Protein AF-0000000079719101 (afdb_homodimer)

Foldseek 3Di:
DVVVVVVVVVVVVVPPPPPPPPPPVPPPPQPPDDQLVPADDADDADPVLCVQCVPVVLVVQLVVLVVCSNVADDLVSNLVSLVSNLVSLVVSLPDDDDPLQPDPLLVVLSVQLNVLSVVLNVCSVVSHCNVVSVNVSSVSVNSNSVVSVVSVVVVVVVVVVVVD/DPVVVVVVVVVVVVPPPPPPPPPPVPPPPQPPDDQLVPADDADDADPVLCVQCVPVVLVVQLVVLVVCSNVDDDLVSNLVSLVSNLVSLVVSLPDDDDPLQPDPLLVVLSVQLNVLSVVLNVCSVVSHCNRVSVNVSSVSVNSNSVVSVVSVVVVVVVVVVVVD

Organism: NCBI:txid616991

Structure (mmCIF, N/CA/C/O backbone):
data_AF-0000000079719101-model_v1
#
loop_
_entity.id
_entity.type
_entity.pdbx_description
1 polymer 'Uncharacterized protein'
#
loop_
_atom_site.group_PDB
_atom_site.id
_atom_site.type_symbol
_atom_site.label_atom_id
_atom_site.label_alt_id
_atom_site.label_comp_id
_atom_site.label_asym_id
_atom_site.label_entity_id
_atom_site.label_seq_id
_atom_site.pdbx_PDB_ins_code
_atom_site.Cartn_x
_atom_site.Cartn_y
_atom_site.Cartn_z
_atom_site.occupancy
_atom_site.B_iso_or_equiv
_atom_site.auth_seq_id
_atom_site.auth_comp_id
_atom_site.auth_asym_id
_atom_site.auth_atom_id
_atom_site.pdbx_PDB_model_num
ATOM 1 N N . MET A 1 1 ? 8.047 -31.672 -78.688 1 40.94 1 MET A N 1
ATOM 2 C CA . MET A 1 1 ? 8.031 -32.312 -77.312 1 40.94 1 MET A CA 1
ATOM 3 C C . MET A 1 1 ? 8.969 -31.594 -76.375 1 40.94 1 MET A C 1
ATOM 5 O O . MET A 1 1 ? 8.805 -31.672 -75.188 1 40.94 1 MET A O 1
ATOM 9 N N . GLY A 1 2 ? 9.914 -30.719 -76.875 1 46.97 2 GLY A N 1
ATOM 10 C CA . GLY A 1 2 ? 10.961 -30.109 -76.125 1 46.97 2 GLY A CA 1
ATOM 11 C C . GLY A 1 2 ? 10.477 -28.906 -75.312 1 46.97 2 GLY A C 1
ATOM 12 O O . GLY A 1 2 ? 10.93 -28.672 -74.188 1 46.97 2 GLY A O 1
ATOM 13 N N . ARG A 1 3 ? 9.68 -28.109 -76 1 58.31 3 ARG A N 1
ATOM 14 C CA . ARG A 1 3 ? 9.25 -26.875 -75.375 1 58.31 3 ARG A CA 1
ATOM 15 C C . ARG A 1 3 ? 8.281 -27.141 -74.188 1 58.31 3 ARG A C 1
ATOM 17 O O . ARG A 1 3 ? 8.227 -26.391 -73.25 1 58.31 3 ARG A O 1
ATOM 24 N N . ILE A 1 4 ? 7.508 -28.266 -74.438 1 57.97 4 ILE A N 1
ATOM 25 C CA . ILE A 1 4 ? 6.551 -28.594 -73.375 1 57.97 4 ILE A CA 1
ATOM 26 C C . ILE A 1 4 ? 7.293 -29.156 -72.188 1 57.97 4 ILE A C 1
ATOM 28 O O . ILE A 1 4 ? 6.934 -28.859 -71.062 1 57.97 4 ILE A O 1
ATOM 32 N N . LEU A 1 5 ? 8.469 -29.781 -72.438 1 55.72 5 LEU A N 1
ATOM 33 C CA . LEU A 1 5 ? 9.242 -30.328 -71.375 1 55.72 5 LEU A CA 1
ATOM 34 C C . LEU A 1 5 ? 9.914 -29.219 -70.562 1 55.72 5 LEU A C 1
ATOM 36 O O . LEU A 1 5 ? 10.008 -29.312 -69.312 1 55.72 5 LEU A O 1
ATOM 40 N N . PHE A 1 6 ? 10.211 -28.094 -71.188 1 56.94 6 PHE A N 1
ATOM 41 C CA . PHE A 1 6 ? 10.883 -27 -70.5 1 56.94 6 PHE A CA 1
ATOM 42 C C . PHE A 1 6 ? 9.93 -26.297 -69.562 1 56.94 6 PHE A C 1
ATOM 44 O O . PHE A 1 6 ? 10.305 -25.969 -68.438 1 56.94 6 PHE A O 1
ATOM 51 N N . TYR A 1 7 ? 8.656 -26.125 -70 1 58.31 7 TYR A N 1
ATOM 52 C CA . TYR A 1 7 ? 7.723 -25.438 -69.125 1 58.31 7 TYR A CA 1
ATOM 53 C C . TYR A 1 7 ? 7.359 -26.297 -67.938 1 58.31 7 TYR A C 1
ATOM 55 O O . TYR A 1 7 ? 7.148 -25.797 -66.812 1 58.31 7 TYR A O 1
ATOM 63 N N . LEU A 1 8 ? 7.449 -27.656 -68.062 1 54.12 8 LEU A N 1
ATOM 64 C CA . LEU A 1 8 ? 7.117 -28.531 -66.938 1 54.12 8 LEU A CA 1
ATOM 65 C C . LEU A 1 8 ? 8.234 -28.516 -65.875 1 54.12 8 LEU A C 1
ATOM 67 O O . LEU A 1 8 ? 7.965 -28.562 -64.688 1 54.12 8 LEU A O 1
ATOM 71 N N . ILE A 1 9 ? 9.508 -28.328 -66.375 1 55.31 9 ILE A N 1
ATOM 72 C CA . ILE A 1 9 ? 10.602 -28.359 -65.438 1 55.31 9 ILE A CA 1
ATOM 73 C C . ILE A 1 9 ? 10.57 -27.094 -64.562 1 55.31 9 ILE A C 1
ATOM 75 O O . ILE A 1 9 ? 10.82 -27.156 -63.344 1 55.31 9 ILE A O 1
ATOM 79 N N . VAL A 1 10 ? 10.148 -25.906 -65.125 1 54.28 10 VAL A N 1
ATOM 80 C CA . VAL A 1 10 ? 10.18 -24.672 -64.312 1 54.28 10 VAL A CA 1
ATOM 81 C C . VAL A 1 10 ? 9.109 -24.703 -63.25 1 54.28 10 VAL A C 1
ATOM 83 O O . VAL A 1 10 ? 9.32 -24.203 -62.156 1 54.28 10 VAL A O 1
ATOM 86 N N . PHE A 1 11 ? 7.969 -25.406 -63.469 1 51.03 11 PHE A N 1
ATOM 87 C CA . PHE A 1 11 ? 6.914 -25.406 -62.469 1 51.03 11 PHE A CA 1
ATOM 88 C C . PHE A 1 11 ? 7.305 -26.266 -61.281 1 51.03 11 PHE A C 1
ATOM 90 O O . PHE A 1 11 ? 6.867 -26.016 -60.156 1 51.03 11 PHE A O 1
ATOM 97 N N . ILE A 1 12 ? 8.102 -27.359 -61.5 1 50.44 12 ILE A N 1
ATOM 98 C CA . ILE A 1 12 ? 8.383 -28.25 -60.406 1 50.44 12 ILE A CA 1
ATOM 99 C C . ILE A 1 12 ? 9.352 -27.562 -59.438 1 50.44 12 ILE A C 1
ATOM 101 O O . ILE A 1 12 ? 9.367 -27.875 -58.219 1 50.44 12 ILE A O 1
ATOM 105 N N . LEU A 1 13 ? 10.219 -26.609 -59.906 1 46.84 13 LEU A N 1
ATOM 106 C CA . LEU A 1 13 ? 11.227 -26.078 -59 1 46.84 13 LEU A CA 1
ATOM 107 C C . LEU A 1 13 ? 10.602 -25.094 -58 1 46.84 13 LEU A C 1
ATOM 109 O O . LEU A 1 13 ? 11.234 -24.719 -57 1 46.84 13 LEU A O 1
ATOM 113 N N . LEU A 1 14 ? 9.469 -24.484 -58.312 1 46.31 14 LEU A N 1
ATOM 114 C CA . LEU A 1 14 ? 9.016 -23.469 -57.344 1 46.31 14 LEU A CA 1
ATOM 115 C C . LEU A 1 14 ? 8.453 -24.125 -56.094 1 46.31 14 LEU A C 1
ATOM 117 O O . LEU A 1 14 ? 8.094 -23.422 -55.156 1 46.31 14 LEU A O 1
ATOM 121 N N . GLY A 1 15 ? 8.148 -25.438 -56.219 1 43.84 15 GLY A N 1
ATOM 122 C CA . GLY A 1 15 ? 7.453 -25.938 -55.062 1 43.84 15 GLY A CA 1
ATOM 123 C C . GLY A 1 15 ? 8.367 -26.109 -53.844 1 43.84 15 GLY A C 1
ATOM 124 O O . GLY A 1 15 ? 7.918 -26.516 -52.781 1 43.84 15 GLY A O 1
ATOM 125 N N . SER A 1 16 ? 9.688 -26.219 -54.062 1 42.88 16 SER A N 1
ATOM 126 C CA . SER A 1 16 ? 10.391 -26.875 -52.969 1 42.88 16 SER A CA 1
ATOM 127 C C . SER A 1 16 ? 10.617 -25.891 -51.812 1 42.88 16 SER A C 1
ATOM 129 O O . SER A 1 16 ? 11.227 -26.266 -50.812 1 42.88 16 SER A O 1
ATOM 131 N N . CYS A 1 17 ? 10.648 -24.672 -52.156 1 40.81 17 CYS A N 1
ATOM 132 C CA . CYS A 1 17 ? 11.18 -23.891 -51.062 1 40.81 17 CYS A CA 1
ATOM 133 C C . CYS A 1 17 ? 10.172 -23.828 -49.906 1 40.81 17 CYS A C 1
ATOM 135 O O . CYS A 1 17 ? 9.57 -22.781 -49.656 1 40.81 17 CYS A O 1
ATOM 137 N N . LYS A 1 18 ? 9.148 -24.703 -49.906 1 39.41 18 LYS A N 1
ATOM 138 C CA . LYS A 1 18 ? 8.477 -24.516 -48.625 1 39.41 18 LYS A CA 1
ATOM 139 C C . LYS A 1 18 ? 9.445 -24.703 -47.469 1 39.41 18 LYS A C 1
ATOM 141 O O . LYS A 1 18 ? 9.984 -25.797 -47.281 1 39.41 18 LYS A O 1
ATOM 146 N N . GLN A 1 19 ? 10.32 -23.734 -47.25 1 38.22 19 GLN A N 1
ATOM 147 C CA . GLN A 1 19 ? 11.016 -23.719 -46 1 38.22 19 GLN A CA 1
ATOM 148 C C . GLN A 1 19 ? 10.07 -24.031 -44.844 1 38.22 19 GLN A C 1
ATOM 150 O O . GLN A 1 19 ? 9.039 -23.375 -44.688 1 38.22 19 GLN A O 1
ATOM 155 N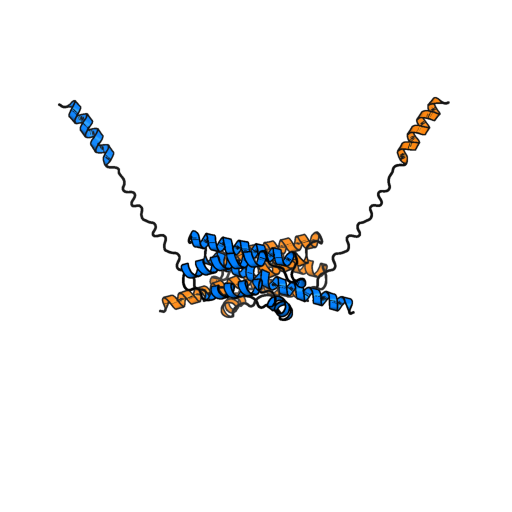 N . GLN A 1 20 ? 9.914 -25.281 -44.531 1 32.53 20 GLN A N 1
ATOM 156 C CA . GLN A 1 20 ? 9.352 -25.578 -43.219 1 32.53 20 GLN A CA 1
ATOM 157 C C . GLN A 1 20 ? 9.969 -24.672 -42.156 1 32.53 20 GLN A C 1
ATOM 159 O O . GLN A 1 20 ? 11.164 -24.766 -41.875 1 32.53 20 GLN A O 1
ATOM 164 N N . ALA A 1 21 ? 9.633 -23.391 -42.156 1 38.19 21 ALA A N 1
ATOM 165 C CA . ALA A 1 21 ? 9.914 -22.688 -40.875 1 38.19 21 ALA A CA 1
ATOM 166 C C . ALA A 1 21 ? 9.625 -23.594 -39.688 1 38.19 21 ALA A C 1
ATOM 168 O O . ALA A 1 21 ? 8.516 -24.109 -39.531 1 38.19 21 ALA A O 1
ATOM 169 N N . SER A 1 22 ? 10.57 -24.469 -39.375 1 34.22 22 SER A N 1
ATOM 170 C CA . SER A 1 22 ? 10.453 -25.047 -38.062 1 34.22 22 SER A CA 1
ATOM 171 C C . SER A 1 22 ? 9.852 -24.047 -37.062 1 34.22 22 SER A C 1
ATOM 173 O O . SER A 1 22 ? 10.422 -22.969 -36.844 1 34.22 22 SER A O 1
ATOM 175 N N . THR A 1 23 ? 8.594 -23.781 -37.188 1 37.59 23 THR A N 1
ATOM 176 C CA . THR A 1 23 ? 8.031 -23.109 -36.031 1 37.59 23 THR A CA 1
ATOM 177 C C . THR A 1 23 ? 8.602 -23.703 -34.75 1 37.59 23 THR A C 1
ATOM 179 O O . THR A 1 23 ? 8.297 -24.844 -34.406 1 37.59 23 THR A O 1
ATOM 182 N N . GLU A 1 24 ? 9.867 -23.641 -34.562 1 39.25 24 GLU A N 1
ATOM 183 C CA . GLU A 1 24 ? 10.211 -23.844 -33.156 1 39.25 24 GLU A CA 1
ATOM 184 C C . GLU A 1 24 ? 9.117 -23.312 -32.219 1 39.25 24 GLU A C 1
ATOM 186 O O . GLU A 1 24 ? 8.828 -22.109 -32.219 1 39.25 24 GLU A O 1
ATOM 191 N N . ALA A 1 25 ? 8.062 -23.984 -32.062 1 38.56 25 ALA A N 1
ATOM 192 C CA . ALA A 1 25 ? 7.176 -23.656 -30.953 1 38.56 25 ALA A CA 1
ATOM 193 C C . ALA A 1 25 ? 7.961 -23.109 -29.781 1 38.56 25 ALA A C 1
ATOM 195 O O . ALA A 1 25 ? 8.859 -23.766 -29.25 1 38.56 25 ALA A O 1
ATOM 196 N N . VAL A 1 26 ? 8.406 -21.906 -29.844 1 39 26 VAL A N 1
ATOM 197 C CA . VAL A 1 26 ? 8.781 -21.344 -28.547 1 39 26 VAL A CA 1
ATOM 198 C C . VAL A 1 26 ? 7.965 -22 -27.438 1 39 26 VAL A C 1
ATOM 200 O O . VAL A 1 26 ? 6.738 -21.875 -27.406 1 39 26 VAL A O 1
ATOM 203 N N . ILE A 1 27 ? 8.148 -23.219 -27.125 1 35.69 27 ILE A N 1
ATOM 204 C CA . ILE A 1 27 ? 7.562 -23.703 -25.891 1 35.69 27 ILE A CA 1
ATOM 205 C C . ILE A 1 27 ? 7.398 -22.547 -24.891 1 35.69 27 ILE A C 1
ATOM 207 O O . ILE A 1 27 ? 8.383 -21.969 -24.453 1 35.69 27 ILE A O 1
ATOM 211 N N . GLU A 1 28 ? 6.492 -21.688 -25.094 1 39.59 28 GLU A N 1
ATOM 212 C CA . GLU A 1 28 ? 6.184 -20.781 -24 1 39.59 28 GLU A CA 1
ATOM 213 C C . GLU A 1 28 ? 6.402 -21.438 -22.641 1 39.59 28 GLU A C 1
ATOM 215 O O . GLU A 1 28 ? 5.75 -22.438 -22.312 1 39.59 28 GLU A O 1
ATOM 220 N N . LYS A 1 29 ? 7.598 -21.625 -22.25 1 44.59 29 LYS A N 1
ATOM 221 C CA . LYS A 1 29 ? 7.84 -22.078 -20.875 1 44.59 29 LYS A CA 1
ATOM 222 C C . LYS A 1 29 ? 6.691 -21.656 -19.953 1 44.59 29 LYS A C 1
ATOM 224 O O . LYS A 1 29 ? 6.348 -20.484 -19.875 1 44.59 29 LYS A O 1
ATOM 229 N N . ALA A 1 30 ? 5.68 -22.438 -19.781 1 49.28 30 ALA A N 1
ATOM 230 C CA . ALA A 1 30 ? 4.559 -22.234 -18.859 1 49.28 30 ALA A CA 1
ATOM 231 C C . ALA A 1 30 ? 5.016 -21.531 -17.594 1 49.28 30 ALA A C 1
ATOM 233 O O . ALA A 1 30 ? 5.973 -21.969 -16.938 1 49.28 30 ALA A O 1
ATOM 234 N N . GLU A 1 31 ? 4.91 -20.172 -17.5 1 58.12 31 GLU A N 1
ATOM 235 C CA . GLU A 1 31 ? 5.219 -19.516 -16.234 1 58.12 31 GLU A CA 1
ATOM 236 C C . GLU A 1 31 ? 4.758 -20.344 -15.039 1 58.12 31 GLU A C 1
ATOM 238 O O . GLU A 1 31 ? 3.594 -20.75 -14.969 1 58.12 31 GLU A O 1
ATOM 243 N N . GLU A 1 32 ? 5.633 -21.062 -14.445 1 70.12 32 GLU A N 1
ATOM 244 C CA . GLU A 1 32 ? 5.301 -21.75 -13.203 1 70.12 32 GLU A CA 1
ATOM 245 C C . GLU A 1 32 ? 4.504 -20.859 -12.266 1 70.12 32 GLU A C 1
ATOM 247 O O . GLU A 1 32 ? 4.785 -19.656 -12.156 1 70.12 32 GLU A O 1
ATOM 252 N N . PHE A 1 33 ? 3.373 -21.375 -11.758 1 84.56 33 PHE A N 1
ATOM 253 C CA . PHE A 1 33 ? 2.533 -20.672 -10.797 1 84.56 33 PHE A CA 1
ATOM 254 C C . PHE A 1 33 ? 3.312 -20.359 -9.531 1 84.56 33 PHE A C 1
ATOM 256 O O . PHE A 1 33 ? 4.121 -21.172 -9.07 1 84.56 33 PHE A O 1
ATOM 263 N N . PHE A 1 34 ? 3.135 -19.188 -9.07 1 85.31 34 PHE A N 1
ATOM 264 C CA . PHE A 1 34 ? 3.889 -18.719 -7.914 1 85.31 34 PHE A CA 1
ATOM 265 C C . PHE A 1 34 ? 3.283 -19.266 -6.625 1 85.31 34 PHE A C 1
ATOM 267 O O . PHE A 1 34 ? 2.105 -19.641 -6.594 1 85.31 34 PHE A O 1
ATOM 274 N N . SER A 1 35 ? 4.109 -19.359 -5.633 1 85.81 35 SER A N 1
ATOM 275 C CA . SER A 1 35 ? 3.631 -19.75 -4.309 1 85.81 35 SER A CA 1
ATOM 276 C C . SER A 1 35 ? 2.932 -18.578 -3.609 1 85.81 35 SER A C 1
ATOM 278 O O . SER A 1 35 ? 3.467 -17.469 -3.553 1 85.81 35 SER A O 1
ATOM 280 N N . VAL A 1 36 ? 1.836 -18.859 -2.945 1 89.5 36 VAL A N 1
ATOM 281 C CA . VAL A 1 36 ? 1.066 -17.828 -2.246 1 89.5 36 VAL A CA 1
ATOM 282 C C . VAL A 1 36 ? 1.795 -17.422 -0.968 1 89.5 36 VAL A C 1
ATOM 284 O O . VAL A 1 36 ? 1.541 -16.344 -0.421 1 89.5 36 VAL A O 1
ATOM 287 N N . ASP A 1 37 ? 2.684 -18.281 -0.525 1 85.75 37 ASP A N 1
ATOM 288 C CA . ASP A 1 37 ? 3.445 -17.984 0.684 1 85.75 37 ASP A CA 1
ATOM 289 C C . ASP A 1 37 ? 4.344 -16.766 0.481 1 85.75 37 ASP A C 1
ATOM 291 O O . ASP A 1 37 ? 4.762 -16.125 1.45 1 85.75 37 ASP A O 1
ATOM 295 N N . SER A 1 38 ? 4.621 -16.438 -0.711 1 88.62 38 SER A N 1
ATOM 296 C CA . SER A 1 38 ? 5.508 -15.32 -1.01 1 88.62 38 SER A CA 1
ATOM 297 C C . SER A 1 38 ? 4.734 -14.016 -1.118 1 88.62 38 SER A C 1
ATOM 299 O O . SER A 1 38 ? 5.328 -12.945 -1.255 1 88.62 38 SER A O 1
ATOM 301 N N . LEU A 1 39 ? 3.475 -14.094 -1.026 1 93.75 39 LEU A N 1
ATOM 302 C CA . LEU A 1 39 ? 2.643 -12.906 -1.167 1 93.75 39 LEU A CA 1
ATOM 303 C C . LEU A 1 39 ? 2.568 -12.133 0.146 1 93.75 39 LEU A C 1
ATOM 305 O O . LEU A 1 39 ? 2.598 -12.734 1.225 1 93.75 39 LEU A O 1
ATOM 309 N N . PRO A 1 40 ? 2.426 -10.781 0.009 1 93.19 40 PRO A N 1
ATOM 310 C CA . PRO A 1 40 ? 2.195 -10.016 1.234 1 93.19 40 PRO A CA 1
ATOM 311 C C . PRO A 1 40 ? 0.889 -10.391 1.93 1 93.19 40 PRO A C 1
ATOM 313 O O . PRO A 1 40 ? -0.047 -10.859 1.28 1 93.19 40 PRO A O 1
ATOM 316 N N . LYS A 1 41 ? 0.889 -10.133 3.195 1 91.31 41 LYS A N 1
ATOM 317 C CA . LYS A 1 41 ? -0.319 -10.406 3.969 1 91.31 41 LYS A CA 1
ATOM 318 C C . LYS A 1 41 ? -1.163 -9.141 4.129 1 91.31 41 LYS A C 1
ATOM 320 O O . LYS A 1 41 ? -0.648 -8.031 4.027 1 91.31 41 LYS A O 1
ATOM 325 N N . PRO A 1 42 ? -2.424 -9.336 4.414 1 94.19 42 PRO A N 1
ATOM 326 C CA . PRO A 1 42 ? -3.273 -8.172 4.664 1 94.19 42 PRO A CA 1
ATOM 327 C C . PRO A 1 42 ? -2.9 -7.43 5.945 1 94.19 42 PRO A C 1
ATOM 329 O O . PRO A 1 42 ? -2.543 -8.062 6.945 1 94.19 42 PRO A O 1
ATOM 332 N N . ASN A 1 43 ? -3.018 -6.129 5.871 1 93.62 43 ASN A N 1
ATOM 333 C CA . ASN A 1 43 ? -2.812 -5.316 7.066 1 93.62 43 ASN A CA 1
ATOM 334 C C . ASN A 1 43 ? -3.961 -5.48 8.062 1 93.62 43 ASN A C 1
ATOM 336 O O . ASN A 1 43 ? -5.09 -5.785 7.664 1 93.62 43 ASN A O 1
ATOM 340 N N . GLU A 1 44 ? -3.666 -5.191 9.273 1 93.19 44 GLU A N 1
ATOM 341 C CA . GLU A 1 44 ? -4.707 -5.215 10.297 1 93.19 44 GLU A CA 1
ATOM 342 C C . GLU A 1 44 ? -5.566 -3.955 10.242 1 93.19 44 GLU A C 1
ATOM 344 O O . GLU A 1 44 ? -5.07 -2.871 9.922 1 93.19 44 GLU A O 1
ATOM 349 N N . ILE A 1 45 ? -6.805 -4.141 10.555 1 96.06 45 ILE A N 1
ATOM 350 C CA . ILE A 1 45 ? -7.727 -3.023 10.742 1 96.06 45 ILE A CA 1
ATOM 351 C C . ILE A 1 45 ? -7.926 -2.762 12.234 1 96.06 45 ILE A C 1
ATOM 353 O O . ILE A 1 45 ? -8.047 -3.699 13.023 1 96.06 45 ILE A O 1
ATOM 357 N N . ASN A 1 46 ? -7.934 -1.461 12.57 1 93.94 46 ASN A N 1
ATOM 358 C CA . ASN A 1 46 ? -8.102 -1.087 13.977 1 93.94 46 ASN A CA 1
ATOM 359 C C . ASN A 1 46 ? -9.453 -1.546 14.516 1 93.94 46 ASN A C 1
ATOM 361 O O . ASN A 1 46 ? -10.406 -1.725 13.75 1 93.94 46 ASN A O 1
ATOM 365 N N . ASP A 1 47 ? -9.508 -1.712 15.836 1 95.75 47 ASP A N 1
ATOM 366 C CA . ASP A 1 47 ? -10.703 -2.232 16.5 1 95.75 47 ASP A CA 1
ATOM 367 C C . ASP A 1 47 ? -11.898 -1.312 16.266 1 95.75 47 ASP A C 1
ATOM 369 O O . ASP A 1 47 ? -13.016 -1.783 16.062 1 95.75 47 ASP A O 1
ATOM 373 N N . GLN A 1 48 ? -11.68 -0.038 16.297 1 95 48 GLN A N 1
ATOM 374 C CA . GLN A 1 48 ? -12.766 0.918 16.109 1 95 48 GLN A CA 1
ATOM 375 C C . GLN A 1 48 ? -13.359 0.801 14.711 1 95 48 GLN A C 1
ATOM 377 O O . GLN A 1 48 ? -14.578 0.828 14.539 1 95 48 GLN A O 1
ATOM 382 N N . ALA A 1 49 ? -12.508 0.688 13.75 1 97.12 49 ALA A N 1
ATOM 383 C CA . ALA A 1 49 ? -12.977 0.518 12.383 1 97.12 49 ALA A CA 1
ATOM 384 C C . ALA A 1 49 ? -13.688 -0.823 12.203 1 97.12 49 ALA A C 1
ATOM 386 O O . ALA A 1 49 ? -14.734 -0.9 11.555 1 97.12 49 ALA A O 1
ATOM 387 N N . LEU A 1 50 ? -13.117 -1.853 12.805 1 97.81 50 LEU A N 1
ATOM 388 C CA . LEU A 1 50 ? -13.672 -3.197 12.695 1 97.81 50 LEU A CA 1
ATOM 389 C C . LEU A 1 50 ? -15.094 -3.244 13.234 1 97.81 50 LEU A C 1
ATOM 391 O O . LEU A 1 50 ? -15.953 -3.947 12.695 1 97.81 50 LEU A O 1
ATOM 395 N N . THR A 1 51 ? -15.312 -2.549 14.273 1 97.56 51 THR A N 1
ATOM 396 C CA . THR A 1 51 ? -16.641 -2.514 14.883 1 97.56 51 THR A CA 1
ATOM 397 C C . THR A 1 51 ? -17.688 -1.995 13.898 1 97.56 51 THR A C 1
ATOM 399 O O . THR A 1 51 ? -18.797 -2.51 13.836 1 97.56 51 THR A O 1
ATOM 402 N N . ILE A 1 52 ? -17.297 -1.04 13.094 1 97.75 52 ILE A N 1
ATOM 403 C CA . ILE A 1 52 ? -18.203 -0.457 12.109 1 97.75 52 ILE A CA 1
ATOM 404 C C . ILE A 1 52 ? -18.328 -1.387 10.906 1 97.75 52 ILE A C 1
ATOM 406 O O . ILE A 1 52 ? -19.422 -1.615 10.398 1 97.75 52 ILE A O 1
ATOM 410 N N . LEU A 1 53 ? -17.266 -1.989 10.578 1 98.44 53 LEU A N 1
ATOM 411 C CA . LEU A 1 53 ? -17.203 -2.805 9.375 1 98.44 53 LEU A CA 1
ATOM 412 C C . LEU A 1 53 ? -17.953 -4.121 9.57 1 98.44 53 LEU A C 1
ATOM 414 O O . LEU A 1 53 ? -18.422 -4.723 8.609 1 98.44 53 LEU A O 1
ATOM 418 N N . LYS A 1 54 ? -17.984 -4.559 10.766 1 97.5 54 LYS A N 1
ATOM 419 C CA . LYS A 1 54 ? -18.641 -5.832 11.062 1 97.5 54 LYS A CA 1
ATOM 420 C C . LYS A 1 54 ? -20.094 -5.828 10.609 1 97.5 54 LYS A C 1
ATOM 422 O O . LYS A 1 54 ? -20.641 -6.879 10.281 1 97.5 54 LYS A O 1
ATOM 427 N N . GLU A 1 55 ? -20.703 -4.672 10.461 1 96.5 55 GLU A N 1
ATOM 428 C CA . GLU A 1 55 ? -22.109 -4.555 10.086 1 96.5 55 GLU A CA 1
ATOM 429 C C . GLU A 1 55 ? -22.281 -4.363 8.586 1 96.5 55 GLU A C 1
ATOM 431 O O . GLU A 1 55 ? -23.406 -4.332 8.07 1 96.5 55 GLU A O 1
ATOM 436 N N . TRP A 1 56 ? -21.266 -4.188 7.91 1 98.31 56 TRP A N 1
ATOM 437 C CA . TRP A 1 56 ? -21.281 -3.99 6.465 1 98.31 56 TRP A CA 1
ATOM 438 C C . TRP A 1 56 ? -21.109 -5.316 5.734 1 98.31 56 TRP A C 1
ATOM 440 O O . TRP A 1 56 ? -20 -5.656 5.309 1 98.31 56 TRP A O 1
ATOM 450 N N . GLN A 1 57 ? -22.109 -5.969 5.465 1 98.12 57 GLN A N 1
ATOM 451 C CA . GLN A 1 57 ? -22.125 -7.34 4.965 1 98.12 57 GLN A CA 1
ATOM 452 C C . GLN A 1 57 ? -21.359 -7.453 3.654 1 98.12 57 GLN A C 1
ATOM 454 O O . GLN A 1 57 ? -20.641 -8.43 3.432 1 98.12 57 GLN A O 1
ATOM 459 N N . GLU A 1 58 ? -21.5 -6.465 2.807 1 98.69 58 GLU A N 1
ATOM 460 C CA . GLU A 1 58 ? -20.859 -6.52 1.499 1 98.69 58 GLU A CA 1
ATOM 461 C C . GLU A 1 58 ? -19.344 -6.441 1.633 1 98.69 58 GLU A C 1
ATOM 463 O O . GLU A 1 58 ? -18.609 -7.129 0.914 1 98.69 58 GLU A O 1
ATOM 468 N N . PHE A 1 59 ? -18.906 -5.676 2.605 1 98.81 59 PHE A N 1
ATOM 469 C CA . PHE A 1 59 ? -17.469 -5.609 2.855 1 98.81 59 PHE A CA 1
ATOM 470 C C . PHE A 1 59 ? -16.969 -6.926 3.43 1 98.81 59 PHE A C 1
ATOM 472 O O . PHE A 1 59 ? -15.898 -7.406 3.043 1 98.81 59 PHE A O 1
ATOM 479 N N . ASN A 1 60 ? -17.719 -7.531 4.301 1 98.56 60 ASN A N 1
ATOM 480 C CA . ASN A 1 60 ? -17.312 -8.805 4.891 1 98.56 60 ASN A CA 1
ATOM 481 C C . ASN A 1 60 ? -17.281 -9.922 3.848 1 98.56 60 ASN A C 1
ATOM 483 O O . ASN A 1 60 ? -16.422 -10.805 3.916 1 98.56 60 ASN A O 1
ATOM 487 N N . GLY A 1 61 ? -18.203 -9.844 2.898 1 98.5 61 GLY A N 1
ATOM 488 C CA . GLY A 1 61 ? -18.141 -10.773 1.785 1 98.5 61 GLY A CA 1
ATOM 489 C C . GLY A 1 61 ? -16.875 -10.633 0.957 1 98.5 61 GLY A C 1
ATOM 490 O O . GLY A 1 61 ? -16.266 -11.633 0.565 1 98.5 61 GLY A O 1
ATOM 491 N N . LEU A 1 62 ? -16.5 -9.422 0.73 1 98.81 62 LEU A N 1
ATOM 492 C CA . LEU A 1 62 ? -15.25 -9.156 0.015 1 98.81 62 LEU A CA 1
ATOM 493 C C . LEU A 1 62 ? -14.055 -9.68 0.796 1 98.81 62 LEU A C 1
ATOM 495 O O . LEU A 1 62 ? -13.156 -10.305 0.222 1 98.81 62 LEU A O 1
ATOM 499 N N . GLU A 1 63 ? -14.047 -9.453 2.107 1 98.12 63 GLU A N 1
ATOM 500 C CA . GLU A 1 63 ? -12.961 -9.906 2.973 1 98.12 63 GLU A CA 1
ATOM 501 C C . GLU A 1 63 ? -12.82 -11.43 2.922 1 98.12 63 GLU A C 1
ATOM 503 O O . GLU A 1 63 ? -11.703 -11.945 2.818 1 98.12 63 GLU A O 1
ATOM 508 N N . THR A 1 64 ? -13.891 -12.086 2.973 1 98 64 THR A N 1
ATOM 509 C CA . THR A 1 64 ? -13.891 -13.547 2.943 1 98 64 THR A CA 1
ATOM 510 C C . THR A 1 64 ? -13.312 -14.062 1.629 1 98 64 THR A C 1
ATOM 512 O O . THR A 1 64 ? -12.492 -14.984 1.625 1 98 64 THR A O 1
ATOM 515 N N . THR A 1 65 ? -13.742 -13.438 0.576 1 98.56 65 THR A N 1
ATOM 516 C CA . THR A 1 65 ? -13.227 -13.836 -0.729 1 98.56 65 THR A CA 1
ATOM 517 C C . THR A 1 65 ? -11.734 -13.539 -0.835 1 98.56 65 THR A C 1
ATOM 519 O O . THR A 1 65 ? -10.961 -14.359 -1.337 1 98.56 65 THR A O 1
ATOM 522 N N . PHE A 1 66 ? -11.312 -12.398 -0.349 1 98.62 66 PHE A N 1
ATOM 523 C CA . PHE A 1 66 ? -9.906 -12.016 -0.423 1 98.62 66 PHE A CA 1
ATOM 524 C C . PHE A 1 66 ? -9.031 -13.016 0.326 1 98.62 66 PHE A C 1
ATOM 526 O O . PHE A 1 66 ? -7.93 -13.344 -0.125 1 98.62 66 PHE A O 1
ATOM 533 N N . GLU A 1 67 ? -9.484 -13.562 1.414 1 97.19 67 GLU A N 1
ATOM 534 C CA . GLU A 1 67 ? -8.742 -14.531 2.209 1 97.19 67 GLU A CA 1
ATOM 535 C C . GLU A 1 67 ? -8.477 -15.805 1.411 1 97.19 67 GLU A C 1
ATOM 537 O O . GLU A 1 67 ? -7.465 -16.484 1.621 1 97.19 67 GLU A O 1
ATOM 542 N N . SER A 1 68 ? -9.336 -16.078 0.5 1 97.56 68 SER A N 1
ATOM 543 C CA . SER A 1 68 ? -9.18 -17.281 -0.313 1 97.56 68 SER A CA 1
ATOM 544 C C . SER A 1 68 ? -7.945 -17.203 -1.199 1 97.56 68 SER A C 1
ATOM 546 O O . SER A 1 68 ? -7.441 -18.219 -1.672 1 97.56 68 SER A O 1
ATOM 548 N N . LEU A 1 69 ? -7.48 -16 -1.434 1 97.5 69 LEU A N 1
ATOM 549 C CA . LEU A 1 69 ? -6.27 -15.773 -2.221 1 97.5 69 LEU A CA 1
ATOM 550 C C . LEU A 1 69 ? -5.098 -16.562 -1.646 1 97.5 69 LEU A C 1
ATOM 552 O O . LEU A 1 69 ? -4.258 -17.062 -2.395 1 97.5 69 LEU A O 1
ATOM 556 N N . TYR A 1 70 ? -5.082 -16.75 -0.396 1 96.31 70 TYR A N 1
ATOM 557 C CA . TYR A 1 70 ? -3.924 -17.328 0.279 1 96.31 70 TYR A CA 1
ATOM 558 C C . TYR A 1 70 ? -4.055 -18.844 0.387 1 96.31 70 TYR A C 1
ATOM 560 O O . TYR A 1 70 ? -3.238 -19.5 1.038 1 96.31 70 TYR A O 1
ATOM 568 N N . ARG A 1 71 ? -5.043 -19.406 -0.315 1 95.5 71 ARG A N 1
ATOM 569 C CA . ARG A 1 71 ? -5.246 -20.844 -0.32 1 95.5 71 ARG A CA 1
ATOM 570 C C . ARG A 1 71 ? -5.203 -21.406 -1.739 1 95.5 71 ARG A C 1
ATOM 572 O O . ARG A 1 71 ? -5.449 -22.594 -1.955 1 95.5 71 ARG A O 1
ATOM 579 N N . VAL A 1 72 ? -4.941 -20.516 -2.639 1 95.56 72 VAL A N 1
ATOM 580 C CA . VAL A 1 72 ? -4.941 -20.953 -4.027 1 95.56 72 VAL A CA 1
ATOM 581 C C . VAL A 1 72 ? -3.756 -21.891 -4.273 1 95.56 72 VAL A C 1
ATOM 583 O O . VAL A 1 72 ? -2.66 -21.656 -3.758 1 95.56 72 VAL A O 1
ATOM 586 N N . ALA A 1 73 ? -3.963 -22.891 -5.156 1 91.62 73 ALA A N 1
ATOM 587 C CA . ALA A 1 73 ? -2.93 -23.891 -5.418 1 91.62 73 ALA A CA 1
ATOM 588 C C . ALA A 1 73 ? -2.408 -23.781 -6.848 1 91.62 73 ALA A C 1
ATOM 590 O O . ALA A 1 73 ? -1.302 -24.234 -7.148 1 91.62 73 ALA A O 1
ATOM 591 N N . ASN A 1 74 ? -3.223 -23.281 -7.719 1 92.88 74 ASN A N 1
ATOM 592 C CA . ASN A 1 74 ? -2.857 -23.203 -9.125 1 92.88 74 ASN A CA 1
ATOM 593 C C . ASN A 1 74 ? -3.531 -22.016 -9.812 1 92.88 74 ASN A C 1
ATOM 595 O O . ASN A 1 74 ? -4.273 -21.266 -9.18 1 92.88 74 ASN A O 1
ATOM 599 N N . ARG A 1 75 ? -3.246 -21.891 -11.023 1 94.62 75 ARG A N 1
ATOM 600 C CA . ARG A 1 75 ? -3.717 -20.766 -11.82 1 94.62 75 ARG A CA 1
ATOM 601 C C . ARG A 1 75 ? -5.238 -20.75 -11.914 1 94.62 75 ARG A C 1
ATOM 603 O O . ARG A 1 75 ? -5.867 -19.703 -11.82 1 94.62 75 ARG A O 1
ATOM 610 N N . GLU A 1 76 ? -5.754 -21.891 -12.141 1 95.44 76 GLU A N 1
ATOM 611 C CA . GLU A 1 76 ? -7.207 -22 -12.266 1 95.44 76 GLU A CA 1
ATOM 612 C C . GLU A 1 76 ? -7.906 -21.562 -10.984 1 95.44 76 GLU A C 1
ATOM 614 O O . GLU A 1 76 ? -8.938 -20.875 -11.031 1 95.44 76 GLU A O 1
ATOM 619 N N . ASP A 1 77 ? -7.348 -21.953 -9.836 1 97 77 ASP A N 1
ATOM 620 C CA . ASP A 1 77 ? -7.879 -21.516 -8.555 1 97 77 ASP A CA 1
ATOM 621 C C . ASP A 1 77 ? -7.855 -19.984 -8.438 1 97 77 ASP A C 1
ATOM 623 O O . ASP A 1 77 ? -8.82 -19.375 -7.969 1 97 77 ASP A O 1
ATOM 627 N N . LEU A 1 78 ? -6.734 -19.453 -8.859 1 97.75 78 LEU A N 1
ATOM 628 C CA . LEU A 1 78 ? -6.594 -18 -8.789 1 97.75 78 LEU A CA 1
ATOM 629 C C . LEU A 1 78 ? -7.609 -17.312 -9.688 1 97.75 78 LEU A C 1
ATOM 631 O O . LEU A 1 78 ? -8.188 -16.297 -9.305 1 97.75 78 LEU A O 1
ATOM 635 N N . GLU A 1 79 ? -7.82 -17.844 -10.836 1 97.88 79 GLU A N 1
ATOM 636 C CA . GLU A 1 79 ? -8.82 -17.281 -11.742 1 97.88 79 GLU A CA 1
ATOM 637 C C . GLU A 1 79 ? -10.195 -17.234 -11.086 1 97.88 79 GLU A C 1
ATOM 639 O O . GLU A 1 79 ? -10.906 -16.234 -11.195 1 97.88 79 GLU A O 1
ATOM 644 N N . LEU A 1 80 ? -10.523 -18.266 -10.398 1 98.19 80 LEU A N 1
ATOM 645 C CA . LEU A 1 80 ? -11.82 -18.344 -9.719 1 98.19 80 LEU A CA 1
ATOM 646 C C . LEU A 1 80 ? -11.914 -17.281 -8.625 1 98.19 80 LEU A C 1
ATOM 648 O O . LEU A 1 80 ? -12.953 -16.625 -8.477 1 98.19 80 LEU A O 1
ATOM 652 N N . VAL A 1 81 ? -10.875 -17.172 -7.84 1 98.69 81 VAL A N 1
ATOM 653 C CA . VAL A 1 81 ? -10.859 -16.188 -6.766 1 98.69 81 VAL A CA 1
ATOM 654 C C . VAL A 1 81 ? -11.008 -14.781 -7.352 1 98.69 81 VAL A C 1
ATOM 656 O O . VAL A 1 81 ? -11.758 -13.953 -6.824 1 98.69 81 VAL A O 1
ATOM 659 N N . ILE A 1 82 ? -10.328 -14.5 -8.461 1 98.81 82 ILE A N 1
ATOM 660 C CA . ILE A 1 82 ? -10.367 -13.18 -9.102 1 98.81 82 ILE A CA 1
ATOM 661 C C . ILE A 1 82 ? -11.781 -12.906 -9.617 1 98.81 82 ILE A C 1
ATOM 663 O O . ILE A 1 82 ? -12.305 -11.805 -9.438 1 98.81 82 ILE A O 1
ATOM 667 N N . GLU A 1 83 ? -12.383 -13.867 -10.188 1 98.81 83 GLU A N 1
ATOM 668 C CA . GLU A 1 83 ? -13.758 -13.695 -10.641 1 98.81 83 GLU A CA 1
ATOM 669 C C . GLU A 1 83 ? -14.688 -13.398 -9.477 1 98.81 83 GLU A C 1
ATOM 671 O O . GLU A 1 83 ? -15.57 -12.539 -9.586 1 98.81 83 GLU A O 1
ATOM 676 N N . ASP A 1 84 ? -14.516 -14.078 -8.438 1 98.81 84 ASP A N 1
ATOM 677 C CA . ASP A 1 84 ? -15.344 -13.852 -7.254 1 98.81 84 ASP A CA 1
ATOM 678 C C . ASP A 1 84 ? -15.094 -12.453 -6.684 1 98.81 84 ASP A C 1
ATOM 680 O O . ASP A 1 84 ? -16.031 -11.781 -6.262 1 98.81 84 ASP A O 1
ATOM 684 N N . LEU A 1 85 ? -13.859 -12.047 -6.652 1 98.88 85 LEU A N 1
ATOM 685 C CA . LEU A 1 85 ? -13.523 -10.711 -6.16 1 98.88 85 LEU A CA 1
ATOM 686 C C . LEU A 1 85 ? -14.188 -9.633 -7.004 1 98.88 85 LEU A C 1
ATOM 688 O O . LEU A 1 85 ? -14.641 -8.617 -6.473 1 98.88 85 LEU A O 1
ATOM 692 N N . ILE A 1 86 ? -14.219 -9.836 -8.297 1 98.81 86 ILE A N 1
ATOM 693 C CA . ILE A 1 86 ? -14.875 -8.883 -9.18 1 98.81 86 ILE A CA 1
ATOM 694 C C . ILE A 1 86 ? -16.344 -8.734 -8.797 1 98.81 86 ILE A C 1
ATOM 696 O O . ILE A 1 86 ? -16.844 -7.621 -8.672 1 98.81 86 ILE A O 1
ATOM 700 N N . GLU A 1 87 ? -16.953 -9.852 -8.547 1 98.75 87 GLU A N 1
ATOM 701 C CA . GLU A 1 87 ? -18.359 -9.836 -8.172 1 98.75 87 GLU A CA 1
ATOM 702 C C . GLU A 1 87 ? -18.562 -9.18 -6.805 1 98.75 87 GLU A C 1
ATOM 704 O O . GLU A 1 87 ? -19.469 -8.367 -6.633 1 98.75 87 GLU A O 1
ATOM 709 N N . LYS A 1 88 ? -17.703 -9.508 -5.859 1 98.81 88 LYS A N 1
ATOM 710 C CA . LYS A 1 88 ? -17.812 -8.922 -4.527 1 98.81 88 LYS A CA 1
ATOM 711 C C . LYS A 1 88 ? -17.578 -7.418 -4.566 1 98.81 88 LYS A C 1
ATOM 713 O O . LYS A 1 88 ? -18.234 -6.66 -3.861 1 98.81 88 LYS A O 1
ATOM 718 N N . GLN A 1 89 ? -16.625 -7.074 -5.375 1 98.62 89 GLN A N 1
ATOM 719 C CA . GLN A 1 89 ? -16.328 -5.652 -5.523 1 98.62 89 GLN A CA 1
ATOM 720 C C . GLN A 1 89 ? -17.516 -4.91 -6.129 1 98.62 89 GLN A C 1
ATOM 722 O O . GLN A 1 89 ? -17.859 -3.807 -5.695 1 98.62 89 GLN A O 1
ATOM 727 N N . LYS A 1 90 ? -18.172 -5.438 -7.105 1 98.31 90 LYS A N 1
ATOM 728 C CA . LYS A 1 90 ? -19.359 -4.84 -7.711 1 98.31 90 LYS A CA 1
ATOM 729 C C . LYS A 1 90 ? -20.469 -4.66 -6.68 1 98.31 90 LYS A C 1
ATOM 731 O O . LYS A 1 90 ? -21.094 -3.596 -6.598 1 98.31 90 LYS A O 1
ATOM 736 N N . THR A 1 91 ? -20.703 -5.711 -5.898 1 98.31 91 THR A N 1
ATOM 737 C CA . THR A 1 91 ? -21.75 -5.676 -4.879 1 98.31 91 THR A CA 1
ATOM 738 C C . THR A 1 91 ? -21.422 -4.641 -3.807 1 98.31 91 THR A C 1
ATOM 740 O O . THR A 1 91 ? -22.312 -3.938 -3.322 1 98.31 91 THR A O 1
ATOM 743 N N . LEU A 1 92 ? -20.188 -4.547 -3.461 1 98.69 92 LEU A N 1
ATOM 744 C CA . LEU A 1 92 ? -19.75 -3.566 -2.471 1 98.69 92 LEU A CA 1
ATOM 745 C C . LEU A 1 92 ? -19.969 -2.146 -2.975 1 98.69 92 LEU A C 1
ATOM 747 O O . LEU A 1 92 ? -20.5 -1.301 -2.244 1 98.69 92 LEU A O 1
ATOM 751 N N . GLU A 1 93 ? -19.656 -1.923 -4.207 1 98.06 93 GLU A N 1
ATOM 752 C CA . GLU A 1 93 ? -19.781 -0.604 -4.816 1 98.06 93 GLU A CA 1
ATOM 753 C C . GLU A 1 93 ? -21.25 -0.159 -4.855 1 98.06 93 GLU A C 1
ATOM 755 O O . GLU A 1 93 ? -21.531 1.033 -4.75 1 98.06 93 GLU A O 1
ATOM 760 N N . ALA A 1 94 ? -22.125 -1.05 -4.992 1 97.94 94 ALA A N 1
ATOM 761 C CA . ALA A 1 94 ? -23.547 -0.751 -5.117 1 97.94 94 ALA A CA 1
ATOM 762 C C . ALA A 1 94 ? -24.203 -0.674 -3.744 1 97.94 94 ALA A C 1
ATOM 764 O O . ALA A 1 94 ? -25.359 -0.228 -3.627 1 97.94 94 ALA A O 1
ATOM 765 N N . SER A 1 95 ? -23.5 -1.033 -2.717 1 98.38 95 SER A N 1
ATOM 766 C CA . SER A 1 95 ? -24.094 -1.151 -1.394 1 98.38 95 SER A CA 1
ATOM 767 C C . SER A 1 95 ? -24.172 0.203 -0.697 1 98.38 95 SER A C 1
ATOM 769 O O . SER A 1 95 ? -23.594 1.182 -1.166 1 98.38 95 SER A O 1
ATOM 771 N N . THR A 1 96 ? -24.953 0.236 0.426 1 98.06 96 THR A N 1
ATOM 772 C CA . THR A 1 96 ? -24.969 1.41 1.291 1 98.06 96 THR A CA 1
ATOM 773 C C . THR A 1 96 ? -23.781 1.399 2.24 1 98.06 96 THR A C 1
ATOM 775 O O . THR A 1 96 ? -23.609 0.462 3.023 1 98.06 96 THR A O 1
ATOM 778 N N . TYR A 1 97 ? -23.031 2.391 2.084 1 98.56 97 TYR A N 1
ATOM 779 C CA . TYR A 1 97 ? -21.859 2.518 2.949 1 98.56 97 TYR A CA 1
ATOM 780 C C . TYR A 1 97 ? -22.281 2.914 4.363 1 98.56 97 TYR A C 1
ATOM 782 O O . TYR A 1 97 ? -23.203 3.715 4.547 1 98.56 97 TYR A O 1
ATOM 790 N N . PRO A 1 98 ? -21.516 2.332 5.352 1 98.19 98 PRO A N 1
ATOM 791 C CA . PRO A 1 98 ? -21.672 2.971 6.66 1 98.19 98 PRO A CA 1
ATOM 792 C C . PRO A 1 98 ? -21.406 4.473 6.621 1 98.19 98 PRO A C 1
ATOM 794 O O . PRO A 1 98 ? -20.484 4.922 5.93 1 98.19 98 PRO A O 1
ATOM 797 N N . ALA A 1 99 ? -22.141 5.223 7.402 1 97.19 99 ALA A N 1
ATOM 798 C CA . ALA A 1 99 ? -22.062 6.68 7.363 1 97.19 99 ALA A CA 1
ATOM 799 C C . ALA A 1 99 ? -20.641 7.16 7.57 1 97.19 99 ALA A C 1
ATOM 801 O O . ALA A 1 99 ? -20.172 8.055 6.863 1 97.19 99 ALA A O 1
ATOM 802 N N . THR A 1 100 ? -19.938 6.52 8.477 1 96.5 100 THR A N 1
ATOM 803 C CA . THR A 1 100 ? -18.562 6.891 8.828 1 96.5 100 THR A CA 1
ATOM 804 C C . THR A 1 100 ? -17.641 6.73 7.621 1 96.5 100 THR A C 1
ATOM 806 O O . THR A 1 100 ? -16.656 7.465 7.48 1 96.5 100 THR A O 1
ATOM 809 N N . PHE A 1 101 ? -17.984 5.781 6.789 1 97.94 101 PHE A N 1
ATOM 810 C CA . PHE A 1 101 ? -17.062 5.41 5.723 1 97.94 101 PHE A CA 1
ATOM 811 C C . PHE A 1 101 ? -17.625 5.812 4.363 1 97.94 101 PHE A C 1
ATOM 813 O O . PHE A 1 101 ? -17.062 5.453 3.324 1 97.94 101 PHE A O 1
ATOM 820 N N . ASP A 1 102 ? -18.766 6.48 4.359 1 98 102 ASP A N 1
ATOM 821 C CA . ASP A 1 102 ? -19.297 7.027 3.119 1 98 102 ASP A CA 1
ATOM 822 C C . ASP A 1 102 ? -18.578 8.32 2.729 1 98 102 ASP A C 1
ATOM 824 O O . ASP A 1 102 ? -19.172 9.398 2.768 1 98 102 ASP A O 1
ATOM 828 N N . LYS A 1 103 ? -17.297 8.156 2.387 1 96.56 103 LYS A N 1
ATOM 829 C CA . LYS A 1 103 ? -16.391 9.258 2.084 1 96.56 103 LYS A CA 1
ATOM 830 C C . LYS A 1 103 ? -15.688 9.039 0.749 1 96.56 103 LYS A C 1
ATOM 832 O O . LYS A 1 103 ? -15.414 7.902 0.364 1 96.56 103 LYS A O 1
ATOM 837 N N . PRO A 1 104 ? -15.359 10.117 0.09 1 96.75 104 PRO A N 1
ATOM 838 C CA . PRO A 1 104 ? -14.664 9.992 -1.189 1 96.75 104 PRO A CA 1
ATOM 839 C C . PRO A 1 104 ? -13.336 9.25 -1.064 1 96.75 104 PRO A C 1
ATOM 841 O O . PRO A 1 104 ? -12.938 8.531 -1.985 1 96.75 104 PRO A O 1
ATOM 844 N N . GLN A 1 105 ? -12.625 9.391 0.084 1 95.88 105 GLN A N 1
ATOM 845 C CA . GLN A 1 105 ? -11.328 8.75 0.277 1 95.88 105 GLN A CA 1
ATOM 846 C C . GLN A 1 105 ? -11.461 7.23 0.283 1 95.88 105 GLN A C 1
ATOM 848 O O . GLN A 1 105 ? -10.586 6.523 -0.214 1 95.88 105 GLN A O 1
ATOM 853 N N . ILE A 1 106 ? -12.586 6.734 0.825 1 97.94 106 ILE A N 1
ATOM 854 C CA . ILE A 1 106 ? -12.844 5.301 0.852 1 97.94 106 ILE A CA 1
ATOM 855 C C . ILE A 1 106 ? -13.164 4.809 -0.557 1 97.94 106 ILE A C 1
ATOM 857 O O . ILE A 1 106 ? -12.594 3.818 -1.021 1 97.94 106 ILE A O 1
ATOM 861 N N . LYS A 1 107 ? -13.984 5.477 -1.201 1 98.12 107 LYS A N 1
ATOM 862 C CA . LYS A 1 107 ? -14.438 5.066 -2.525 1 98.12 107 LYS A CA 1
ATOM 863 C C . LYS A 1 107 ? -13.305 5.129 -3.543 1 98.12 107 LYS A C 1
ATOM 865 O O . LYS A 1 107 ? -13.227 4.301 -4.453 1 98.12 107 LYS A O 1
ATOM 870 N N . SER A 1 108 ? -12.461 6.129 -3.391 1 97 108 SER A N 1
ATOM 871 C CA . SER A 1 108 ? -11.297 6.246 -4.27 1 97 108 SER A CA 1
ATOM 872 C C . SER A 1 108 ? -10.375 5.043 -4.129 1 97 108 SER A C 1
ATOM 874 O O . SER A 1 108 ? -9.93 4.473 -5.129 1 97 108 SER A O 1
ATOM 876 N N . ARG A 1 109 ? -10.102 4.617 -2.943 1 97.56 109 ARG A N 1
ATOM 877 C CA . ARG A 1 109 ? -9.25 3.455 -2.711 1 97.56 109 ARG A CA 1
ATOM 878 C C . ARG A 1 109 ? -9.906 2.18 -3.227 1 97.56 109 ARG A C 1
ATOM 880 O O . ARG A 1 109 ? -9.227 1.288 -3.742 1 97.56 109 ARG A O 1
ATOM 887 N N . GLN A 1 110 ? -11.195 2.105 -3.029 1 98.56 110 GLN A N 1
ATOM 8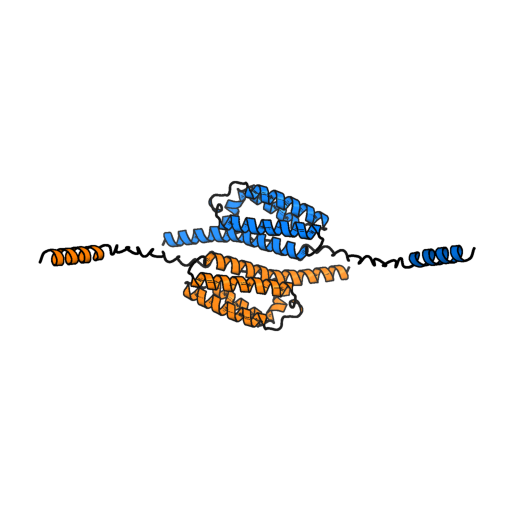88 C CA . GLN A 1 110 ? -11.93 0.958 -3.551 1 98.56 110 GLN A CA 1
ATOM 889 C C . GLN A 1 110 ? -11.812 0.872 -5.07 1 98.56 110 GLN A C 1
ATOM 891 O O . GLN A 1 110 ? -11.633 -0.216 -5.625 1 98.56 110 GLN A O 1
ATOM 896 N N . LYS A 1 111 ? -11.891 1.969 -5.711 1 98.25 111 LYS A N 1
ATOM 897 C CA . LYS A 1 111 ? -11.766 2.006 -7.168 1 98.25 111 LYS A CA 1
ATOM 898 C C . LYS A 1 111 ? -10.375 1.549 -7.605 1 98.25 111 LYS A C 1
ATOM 900 O O . LYS A 1 111 ? -10.242 0.803 -8.578 1 98.25 111 LYS A O 1
ATOM 905 N N . VAL A 1 112 ? -9.32 2.053 -6.891 1 97.94 112 VAL A N 1
ATOM 906 C CA . VAL A 1 112 ? -7.957 1.641 -7.203 1 97.94 112 VAL A CA 1
ATOM 907 C C . VAL A 1 112 ? -7.82 0.13 -7.023 1 97.94 112 VAL A C 1
ATOM 909 O O . VAL A 1 112 ? -7.211 -0.547 -7.855 1 97.94 112 VAL A O 1
ATOM 912 N N . PHE A 1 113 ? -8.414 -0.401 -5.953 1 98.69 113 PHE A N 1
ATOM 913 C CA . PHE A 1 113 ? -8.398 -1.837 -5.707 1 98.69 113 PHE A CA 1
ATOM 914 C C . PHE A 1 113 ? -9.062 -2.592 -6.848 1 98.69 113 PHE A C 1
ATOM 916 O O . PHE A 1 113 ? -8.516 -3.578 -7.352 1 98.69 113 PHE A O 1
ATOM 923 N N . LYS A 1 114 ? -10.18 -2.135 -7.312 1 98.75 114 LYS A N 1
ATOM 924 C CA . LYS A 1 114 ? -10.883 -2.727 -8.445 1 98.75 114 LYS A CA 1
ATOM 925 C C . LYS A 1 114 ? -9.992 -2.762 -9.688 1 98.75 114 LYS A C 1
ATOM 927 O O . LYS A 1 114 ? -9.945 -3.768 -10.398 1 98.75 114 LYS A O 1
ATOM 932 N N . THR A 1 115 ? -9.305 -1.688 -9.93 1 98.56 115 THR A N 1
ATOM 933 C CA . THR A 1 115 ? -8.414 -1.604 -11.078 1 98.56 115 THR A CA 1
ATOM 934 C C . THR A 1 115 ? -7.379 -2.727 -11.039 1 98.56 115 THR A C 1
ATOM 936 O O . THR A 1 115 ? -7.113 -3.365 -12.062 1 98.56 115 THR A O 1
ATOM 939 N N . TYR A 1 116 ? -6.883 -3.021 -9.906 1 98.62 116 TYR A N 1
ATOM 940 C CA . TYR A 1 116 ? -5.828 -4.02 -9.812 1 98.62 116 TYR A CA 1
ATOM 941 C C . TYR A 1 116 ? -6.402 -5.43 -9.859 1 98.62 116 TYR A C 1
ATOM 943 O O . TYR A 1 116 ? -5.734 -6.367 -10.305 1 98.62 116 TYR A O 1
ATOM 951 N N . ILE A 1 117 ? -7.68 -5.605 -9.391 1 98.88 117 ILE A N 1
ATOM 952 C CA . ILE A 1 117 ? -8.344 -6.887 -9.609 1 98.88 117 ILE A CA 1
ATOM 953 C C . ILE A 1 117 ? -8.438 -7.172 -11.109 1 98.88 117 ILE A C 1
ATOM 955 O O . ILE A 1 117 ? -8.078 -8.258 -11.562 1 98.88 117 ILE A O 1
ATOM 959 N N . LEU A 1 118 ? -8.836 -6.188 -11.828 1 98.81 118 LEU A N 1
ATOM 960 C CA . LEU A 1 118 ? -9.023 -6.348 -13.266 1 98.81 118 LEU A CA 1
ATOM 961 C C . LEU A 1 118 ? -7.688 -6.535 -13.969 1 98.81 118 LEU A C 1
ATOM 963 O O . LEU A 1 118 ? -7.586 -7.316 -14.922 1 98.81 118 LEU A O 1
ATOM 967 N N . LYS A 1 119 ? -6.699 -5.816 -13.531 1 98.56 119 LYS A N 1
ATOM 968 C CA . LYS A 1 119 ? -5.363 -6.02 -14.078 1 98.56 119 LYS A CA 1
ATOM 969 C C . LYS A 1 119 ? -4.902 -7.461 -13.883 1 98.56 119 LYS A C 1
ATOM 971 O O . LYS A 1 119 ? -4.344 -8.07 -14.797 1 98.56 119 LYS A O 1
ATOM 976 N N . THR A 1 120 ? -5.117 -7.98 -12.703 1 98.56 120 THR A N 1
ATOM 977 C CA . THR A 1 120 ? -4.73 -9.352 -12.398 1 98.56 120 THR A CA 1
ATOM 978 C C . THR A 1 120 ? -5.496 -10.344 -13.281 1 98.56 120 THR A C 1
ATOM 980 O O . THR A 1 120 ? -4.918 -11.312 -13.781 1 98.56 120 THR A O 1
ATOM 983 N N . LYS A 1 121 ? -6.754 -10.062 -13.484 1 98.56 121 LYS A N 1
ATOM 984 C CA . LYS A 1 121 ? -7.539 -10.891 -14.391 1 98.56 121 LYS A CA 1
ATOM 985 C C . LYS A 1 121 ? -6.918 -10.914 -15.789 1 98.56 121 LYS A C 1
ATOM 987 O O . LYS A 1 121 ? -6.77 -11.984 -16.391 1 98.56 121 LYS A O 1
ATOM 992 N N . GLY A 1 122 ? -6.621 -9.766 -16.297 1 98.06 122 GLY A N 1
ATOM 993 C CA . GLY A 1 122 ? -5.973 -9.688 -17.594 1 98.06 122 GLY A CA 1
ATOM 994 C C . GLY A 1 122 ? -4.68 -10.477 -17.672 1 98.06 122 GLY A C 1
ATOM 995 O O . GLY A 1 122 ? -4.445 -11.211 -18.625 1 98.06 122 GLY A O 1
ATOM 996 N N . ASN A 1 123 ? -3.852 -10.297 -16.625 1 97.38 123 ASN A N 1
ATOM 997 C CA . ASN A 1 123 ? -2.562 -10.984 -16.609 1 97.38 123 ASN A CA 1
ATOM 998 C C . ASN A 1 123 ? -2.732 -12.5 -16.531 1 97.38 123 ASN A C 1
ATOM 1000 O O . ASN A 1 123 ? -1.921 -13.242 -17.078 1 97.38 123 ASN A O 1
ATOM 1004 N N . LEU A 1 124 ? -3.742 -12.906 -15.852 1 97.06 124 LEU A N 1
ATOM 1005 C CA . LEU A 1 124 ? -4.055 -14.336 -15.82 1 97.06 124 LEU A CA 1
ATOM 1006 C C . LEU A 1 124 ? -4.414 -14.836 -17.219 1 97.06 124 LEU A C 1
ATOM 1008 O O . LEU A 1 124 ? -3.963 -15.906 -17.641 1 97.06 124 LEU A O 1
ATOM 1012 N N . GLU A 1 125 ? -5.191 -14.086 -17.906 1 95.38 125 GLU A N 1
ATOM 1013 C CA . GLU A 1 125 ? -5.621 -14.438 -19.25 1 95.38 125 GLU A CA 1
ATOM 1014 C C . GLU A 1 125 ? -4.43 -14.539 -20.203 1 95.38 125 GLU A C 1
ATOM 1016 O O . GLU A 1 125 ? -4.355 -15.461 -21.016 1 95.38 125 GLU A O 1
ATOM 1021 N N . TYR A 1 126 ? -3.521 -13.625 -20.078 1 94.12 126 TYR A N 1
ATOM 1022 C CA . TYR A 1 126 ? -2.393 -13.562 -21 1 94.12 126 TYR A CA 1
ATOM 1023 C C . TYR A 1 126 ? -1.208 -14.359 -20.469 1 94.12 126 TYR A C 1
ATOM 1025 O O . TYR A 1 126 ? -0.161 -14.43 -21.109 1 94.12 126 TYR A O 1
ATOM 1033 N N . ARG A 1 127 ? -1.35 -14.859 -19.281 1 91.81 127 ARG A N 1
ATOM 1034 C CA . ARG A 1 127 ? -0.336 -15.695 -18.641 1 91.81 127 ARG A CA 1
ATOM 1035 C C . ARG A 1 127 ? 0.991 -14.953 -18.531 1 91.81 127 ARG A C 1
ATOM 1037 O O . ARG A 1 127 ? 2.047 -15.5 -18.844 1 91.81 127 ARG A O 1
ATOM 1044 N N . SER A 1 128 ? 0.869 -13.742 -18.219 1 93.12 128 SER A N 1
ATOM 1045 C CA . SER A 1 128 ? 2.059 -12.914 -18.062 1 93.12 128 SER A CA 1
ATOM 1046 C C . SER A 1 128 ? 1.901 -11.914 -16.922 1 93.12 128 SER A C 1
ATOM 1048 O O . SER A 1 128 ? 0.88 -11.227 -16.828 1 93.12 128 SER A O 1
ATOM 1050 N N . GLY A 1 129 ? 2.92 -11.945 -16.016 1 93.94 129 GLY A N 1
ATOM 1051 C CA . GLY A 1 129 ? 2.959 -10.914 -14.992 1 93.94 129 GLY A CA 1
ATOM 1052 C C . GLY A 1 129 ? 1.941 -11.125 -13.883 1 93.94 129 GLY A C 1
ATOM 1053 O O . GLY A 1 129 ? 1.528 -10.172 -13.219 1 93.94 129 GLY A O 1
ATOM 1054 N N . THR A 1 130 ? 1.514 -12.359 -13.688 1 95.62 130 THR A N 1
ATOM 1055 C CA . THR A 1 130 ? 0.413 -12.633 -12.766 1 95.62 130 THR A CA 1
ATOM 1056 C C . THR A 1 130 ? 0.841 -12.391 -11.32 1 95.62 130 THR A C 1
ATOM 1058 O O . THR A 1 130 ? 0.096 -11.797 -10.539 1 95.62 130 THR A O 1
ATOM 1061 N N . LYS A 1 131 ? 2.018 -12.805 -10.992 1 94.44 131 LYS A N 1
ATOM 1062 C CA . LYS A 1 131 ? 2.477 -12.594 -9.625 1 94.44 131 LYS A CA 1
ATOM 1063 C C . LYS A 1 131 ? 2.58 -11.109 -9.297 1 94.44 131 LYS A C 1
ATOM 1065 O O . LYS A 1 131 ? 2.092 -10.656 -8.258 1 94.44 131 LYS A O 1
ATOM 1070 N N . ALA A 1 132 ? 3.156 -10.383 -10.227 1 94.62 132 ALA A N 1
ATOM 1071 C CA . ALA A 1 132 ? 3.344 -8.945 -10.016 1 94.62 132 ALA A CA 1
ATOM 1072 C C . ALA A 1 132 ? 2.002 -8.242 -9.852 1 94.62 132 ALA A C 1
ATOM 1074 O O . ALA A 1 132 ? 1.832 -7.426 -8.938 1 94.62 132 ALA A O 1
ATOM 1075 N N . SER A 1 133 ? 1.094 -8.555 -10.672 1 97.12 133 SER A N 1
ATOM 1076 C CA . SER A 1 133 ? -0.207 -7.895 -10.578 1 97.12 133 SER A CA 1
ATOM 1077 C C . SER A 1 133 ? -0.956 -8.32 -9.32 1 97.12 133 SER A C 1
ATOM 1079 O O . SER A 1 133 ? -1.702 -7.527 -8.742 1 97.12 133 SER A O 1
ATOM 1081 N N . THR A 1 134 ? -0.751 -9.531 -8.867 1 97.75 134 THR A N 1
ATOM 1082 C CA . THR A 1 134 ? -1.357 -10 -7.629 1 97.75 134 THR A CA 1
ATOM 1083 C C . THR A 1 134 ? -0.804 -9.227 -6.434 1 97.75 134 THR A C 1
ATOM 1085 O O . THR A 1 134 ? -1.56 -8.812 -5.551 1 97.75 134 THR A O 1
ATOM 1088 N N . ILE A 1 135 ? 0.455 -9.016 -6.461 1 97 135 ILE A N 1
ATOM 1089 C CA . ILE A 1 135 ? 1.091 -8.258 -5.387 1 97 135 ILE A CA 1
ATOM 1090 C C . ILE A 1 135 ? 0.564 -6.824 -5.383 1 97 135 ILE A C 1
ATOM 1092 O O . ILE A 1 135 ? 0.223 -6.285 -4.328 1 97 135 ILE A O 1
ATOM 1096 N N . GLU A 1 136 ? 0.456 -6.234 -6.539 1 97.12 136 GLU A N 1
ATOM 1097 C CA . GLU A 1 136 ? -0.091 -4.887 -6.652 1 97.12 136 GLU A CA 1
ATOM 1098 C C . GLU A 1 136 ? -1.526 -4.828 -6.137 1 97.12 136 GLU A C 1
ATOM 1100 O O . GLU A 1 136 ? -1.928 -3.846 -5.508 1 97.12 136 GLU A O 1
ATOM 1105 N N . MET A 1 137 ? -2.273 -5.832 -6.395 1 98.44 137 MET A N 1
ATOM 1106 C CA . MET A 1 137 ? -3.65 -5.922 -5.918 1 98.44 137 MET A CA 1
ATOM 1107 C C . MET A 1 137 ? -3.699 -5.969 -4.395 1 98.44 137 MET A C 1
ATOM 1109 O O . MET A 1 137 ? -4.508 -5.277 -3.775 1 98.44 137 MET A O 1
ATOM 1113 N N . ILE A 1 138 ? -2.801 -6.711 -3.852 1 98.25 138 ILE A N 1
ATOM 1114 C CA . ILE A 1 138 ? -2.76 -6.84 -2.398 1 98.25 138 ILE A CA 1
ATOM 1115 C C . ILE A 1 138 ? -2.344 -5.512 -1.773 1 98.25 138 ILE A C 1
ATOM 1117 O O . ILE A 1 138 ? -2.91 -5.09 -0.762 1 98.25 138 ILE A O 1
ATOM 1121 N N . ASP A 1 139 ? -1.408 -4.883 -2.391 1 97.25 139 ASP A N 1
ATOM 1122 C CA . ASP A 1 139 ? -0.994 -3.568 -1.903 1 97.25 139 ASP A CA 1
ATOM 1123 C C . ASP A 1 139 ? -2.154 -2.578 -1.944 1 97.25 139 ASP A C 1
ATOM 1125 O O . ASP A 1 139 ? -2.346 -1.8 -1.007 1 97.25 139 ASP A O 1
ATOM 1129 N N . ALA A 1 140 ? -2.883 -2.592 -3.027 1 98.12 140 ALA A N 1
ATOM 1130 C CA . ALA A 1 140 ? -4.039 -1.709 -3.15 1 98.12 140 ALA A CA 1
ATOM 1131 C C . ALA A 1 140 ? -5.102 -2.047 -2.109 1 98.12 140 ALA A C 1
ATOM 1133 O O . ALA A 1 140 ? -5.73 -1.151 -1.54 1 98.12 140 ALA A O 1
ATOM 1134 N N . TYR A 1 141 ? -5.309 -3.305 -1.878 1 98.62 141 TYR A N 1
ATOM 1135 C CA . TYR A 1 141 ? -6.242 -3.77 -0.857 1 98.62 141 TYR A CA 1
ATOM 1136 C C . TYR A 1 141 ? -5.828 -3.281 0.525 1 98.62 141 TYR A C 1
ATOM 1138 O O . TYR A 1 141 ? -6.668 -2.828 1.308 1 98.62 141 TYR A O 1
ATOM 1146 N N . ASN A 1 142 ? -4.551 -3.371 0.801 1 97.5 142 ASN A N 1
ATOM 1147 C CA . ASN A 1 142 ? -4.035 -2.93 2.092 1 97.5 142 ASN A CA 1
ATOM 1148 C C . ASN A 1 142 ? -4.184 -1.422 2.27 1 97.5 142 ASN A C 1
ATOM 1150 O O . ASN A 1 142 ? -4.473 -0.947 3.369 1 97.5 142 ASN A O 1
ATOM 1154 N N . ALA A 1 143 ? -3.967 -0.684 1.182 1 97.31 143 ALA A N 1
ATOM 1155 C CA . ALA A 1 143 ? -4.207 0.756 1.229 1 97.31 143 ALA A CA 1
ATOM 1156 C C . ALA A 1 143 ? -5.68 1.056 1.502 1 97.31 143 ALA A C 1
ATOM 1158 O O . ALA A 1 143 ? -6.004 1.994 2.234 1 97.31 143 ALA A O 1
ATOM 1159 N N . PHE A 1 144 ? -6.617 0.275 0.947 1 98.38 144 PHE A N 1
ATOM 1160 C CA . PHE A 1 144 ? -8.055 0.379 1.17 1 98.38 144 PHE A CA 1
ATOM 1161 C C . PHE A 1 144 ? -8.398 0.122 2.633 1 98.38 144 PHE A C 1
ATOM 1163 O O . PHE A 1 144 ? -9.086 0.924 3.266 1 98.38 144 PHE A O 1
ATOM 1170 N N . ARG A 1 145 ? -7.812 -0.862 3.172 1 97.56 145 ARG A N 1
ATOM 1171 C CA . ARG A 1 145 ? -8.008 -1.202 4.578 1 97.56 145 ARG A CA 1
ATOM 1172 C C . ARG A 1 145 ? -7.441 -0.12 5.488 1 97.56 145 ARG A C 1
ATOM 1174 O O . ARG A 1 145 ? -8.078 0.271 6.469 1 97.56 145 ARG A O 1
ATOM 1181 N N . ASN A 1 146 ? -6.289 0.38 5.137 1 96.56 146 ASN A N 1
ATOM 1182 C CA . ASN A 1 146 ? -5.645 1.411 5.945 1 96.56 146 ASN A CA 1
ATOM 1183 C C . ASN A 1 146 ? -6.48 2.688 5.992 1 96.56 146 ASN A C 1
ATOM 1185 O O . ASN A 1 146 ? -6.441 3.424 6.98 1 96.56 146 ASN A O 1
ATOM 1189 N N . GLN A 1 147 ? -7.207 2.912 4.91 1 97 147 GLN A N 1
ATOM 1190 C CA . GLN A 1 147 ? -8.008 4.133 4.855 1 97 147 GLN A CA 1
ATOM 1191 C C . GLN A 1 147 ? -9.094 4.133 5.926 1 97 147 GLN A C 1
ATOM 1193 O O . GLN A 1 147 ? -9.461 5.188 6.445 1 97 147 GLN A O 1
ATOM 1198 N N . PHE A 1 148 ? -9.602 2.986 6.289 1 97.56 148 PHE A N 1
ATOM 1199 C CA . PHE A 1 148 ? -10.555 2.918 7.395 1 97.56 148 PHE A CA 1
ATOM 1200 C C . PHE A 1 148 ? -9.906 3.377 8.695 1 97.56 148 PHE A C 1
ATOM 1202 O O . PHE A 1 148 ? -10.508 4.117 9.469 1 97.56 148 PHE A O 1
ATOM 1209 N N . ASN A 1 149 ? -8.672 2.912 8.906 1 95.62 149 ASN A N 1
ATOM 1210 C CA . ASN A 1 149 ? -7.926 3.305 10.102 1 95.62 149 ASN A CA 1
ATOM 1211 C C . ASN A 1 149 ? -7.703 4.812 10.148 1 95.62 149 ASN A C 1
ATOM 1213 O O . ASN A 1 149 ? -7.859 5.434 11.203 1 95.62 149 ASN A O 1
ATOM 1217 N N . VAL A 1 150 ? -7.383 5.348 9.031 1 95.12 150 VAL A N 1
ATOM 1218 C CA . VAL A 1 150 ? -7.121 6.777 8.938 1 95.12 150 VAL A C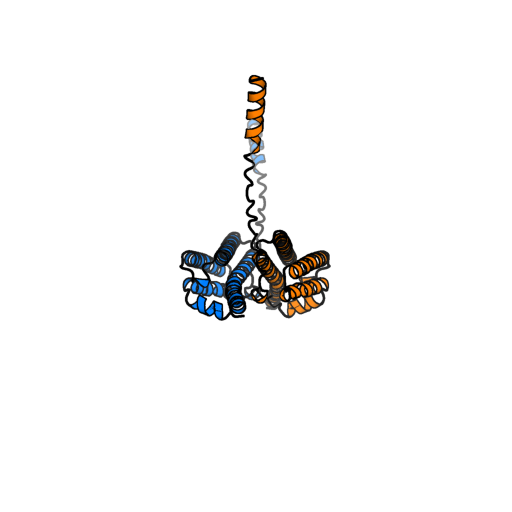A 1
ATOM 1219 C C . VAL A 1 150 ? -8.383 7.555 9.32 1 95.12 150 VAL A C 1
ATOM 1221 O O . VAL A 1 150 ? -8.305 8.531 10.07 1 95.12 150 VAL A O 1
ATOM 1224 N N . ILE A 1 151 ? -9.539 7.141 8.828 1 95.19 151 ILE A N 1
ATOM 1225 C CA . ILE A 1 151 ? -10.797 7.84 9.055 1 95.19 151 ILE A CA 1
ATOM 1226 C C . ILE A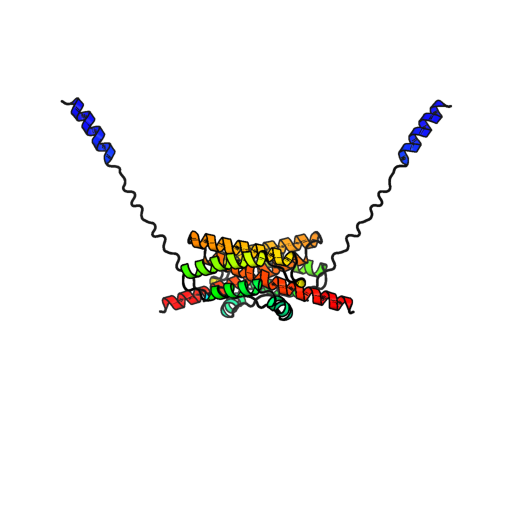 1 151 ? -11.141 7.82 10.547 1 95.19 151 ILE A C 1
ATOM 1228 O O . ILE A 1 151 ? -11.453 8.859 11.133 1 95.19 151 ILE A O 1
ATOM 1232 N N . VAL A 1 152 ? -10.984 6.707 11.148 1 94.44 152 VAL A N 1
ATOM 1233 C CA . VAL A 1 152 ? -11.414 6.621 12.539 1 94.44 152 VAL A CA 1
ATOM 1234 C C . VAL A 1 152 ? -10.391 7.32 13.438 1 94.44 152 VAL A C 1
ATOM 1236 O O . VAL A 1 152 ? -10.75 7.883 14.477 1 94.44 152 VAL A O 1
ATOM 1239 N N . ASN A 1 153 ? -9.133 7.316 13.047 1 90.38 153 ASN A N 1
ATOM 1240 C CA . ASN A 1 153 ? -8.109 7.996 13.828 1 90.38 153 ASN A CA 1
ATOM 1241 C C . ASN A 1 153 ? -8.234 9.516 13.711 1 90.38 153 ASN A C 1
ATOM 1243 O O . ASN A 1 153 ? -7.777 10.242 14.594 1 90.38 153 ASN A O 1
ATOM 1247 N N . SER A 1 154 ? -8.727 9.945 12.594 1 87.19 154 SER A N 1
ATOM 1248 C CA . SER A 1 154 ? -8.922 11.375 12.391 1 87.19 154 SER A CA 1
ATOM 1249 C C . SER A 1 154 ? -10.094 11.891 13.219 1 87.19 154 SER A C 1
ATOM 1251 O O . SER A 1 154 ? -10.094 13.047 13.648 1 87.19 154 SER A O 1
ATOM 1253 N N . GLN A 1 155 ? -11.078 11.203 13.336 1 79.12 155 GLN A N 1
ATOM 1254 C CA . GLN A 1 155 ? -12.219 11.586 14.156 1 79.12 155 GLN A CA 1
ATOM 1255 C C . GLN A 1 155 ? -11.828 11.688 15.625 1 79.12 155 GLN A C 1
ATOM 1257 O O . GLN A 1 155 ? -12.32 12.562 16.344 1 79.12 155 GLN A O 1
ATOM 1262 N N . LEU A 1 156 ? -10.938 10.922 16.016 1 67.38 156 LEU A N 1
ATOM 1263 C CA . LEU A 1 156 ? -10.438 10.953 17.375 1 67.38 156 LEU A CA 1
ATOM 1264 C C . LEU A 1 156 ? -9.672 12.242 17.641 1 67.38 156 LEU A C 1
ATOM 1266 O O . LEU A 1 156 ? -9.781 12.828 18.719 1 67.38 156 LEU A O 1
ATOM 1270 N N . ASP A 1 157 ? -8.984 12.633 16.734 1 65.12 157 ASP A N 1
ATOM 1271 C CA . ASP A 1 157 ? -8.203 13.859 16.844 1 65.12 157 ASP A CA 1
ATOM 1272 C C . ASP A 1 157 ? -9.109 15.078 17.016 1 65.12 157 ASP A C 1
ATOM 1274 O O . ASP A 1 157 ? -8.828 15.961 17.828 1 65.12 157 ASP A O 1
ATOM 1278 N N . THR A 1 158 ? -10.148 15.031 16.281 1 61.34 158 THR A N 1
ATOM 1279 C CA . THR A 1 158 ? -11.078 16.156 16.344 1 61.34 158 THR A CA 1
ATOM 1280 C C . THR A 1 158 ? -11.773 16.203 17.703 1 61.34 158 THR A C 1
ATOM 1282 O O . THR A 1 158 ? -11.961 17.281 18.266 1 61.34 158 THR A O 1
ATOM 1285 N N . THR A 1 159 ? -12.062 15.078 18.188 1 57.56 159 THR A N 1
ATOM 1286 C CA . THR A 1 159 ? -12.742 15.039 19.469 1 57.56 159 THR A CA 1
ATOM 1287 C C . THR A 1 159 ? -11.812 15.484 20.594 1 57.56 159 THR A C 1
ATOM 1289 O O . THR A 1 159 ? -12.242 16.156 21.531 1 57.56 159 THR A O 1
ATOM 1292 N N . LEU A 1 160 ? -10.578 15.094 20.406 1 53.62 160 LEU A N 1
ATOM 1293 C CA . LEU A 1 160 ? -9.594 15.461 21.422 1 53.62 160 LEU A CA 1
ATOM 1294 C C . LEU A 1 160 ? -9.32 16.953 21.391 1 53.62 160 LEU A C 1
ATOM 1296 O O . LEU A 1 160 ? -9.125 17.578 22.438 1 53.62 160 LEU A O 1
ATOM 1300 N N . ILE A 1 161 ? -9.391 17.531 20.234 1 52.25 161 ILE A N 1
ATOM 1301 C CA . ILE A 1 161 ? -9.172 18.969 20.078 1 52.25 161 ILE A CA 1
ATOM 1302 C C . ILE A 1 161 ? -10.375 19.734 20.609 1 52.25 161 ILE A C 1
ATOM 1304 O O . ILE A 1 161 ? -10.219 20.766 21.266 1 52.25 161 ILE A O 1
ATOM 1308 N N . LEU A 1 162 ? -11.586 19.203 20.391 1 53.22 162 LEU A N 1
ATOM 1309 C CA . LEU A 1 162 ? -12.789 19.906 20.844 1 53.22 162 LEU A CA 1
ATOM 1310 C C . LEU A 1 162 ? -12.977 19.734 22.344 1 53.22 162 LEU A C 1
ATOM 1312 O O . LEU A 1 162 ? -13.602 20.594 22.984 1 53.22 162 LEU A O 1
ATOM 1316 N N . SER A 1 163 ? -12.492 18.766 22.844 1 51.59 163 SER A N 1
ATOM 1317 C CA . SER A 1 163 ? -12.664 18.562 24.281 1 51.59 163 SER A CA 1
ATOM 1318 C C . SER A 1 163 ? -11.594 19.297 25.078 1 51.59 163 SER A C 1
ATOM 1320 O O . SER A 1 163 ? -11.648 19.359 26.312 1 51.59 163 SER A O 1
ATOM 1322 N N . GLU A 1 164 ? -10.625 19.781 24.484 1 44.62 164 GLU A N 1
ATOM 1323 C CA . GLU A 1 164 ? -9.75 20.656 25.25 1 44.62 164 GLU A CA 1
ATOM 1324 C C . GLU A 1 164 ? -10.227 22.109 25.188 1 44.62 164 GLU A C 1
ATOM 1326 O O . GLU A 1 164 ? -10.781 22.531 24.188 1 44.62 164 GLU A O 1
ATOM 1331 N N . MET B 1 1 ? -18.297 79.625 -23.422 1 40.56 1 MET B N 1
ATOM 1332 C CA . MET B 1 1 ? -18 79.062 -22.109 1 40.56 1 MET B CA 1
ATOM 1333 C C . MET B 1 1 ? -18.781 77.75 -21.891 1 40.56 1 MET B C 1
ATOM 1335 O O . MET B 1 1 ? -18.391 76.938 -21.062 1 40.56 1 MET B O 1
ATOM 1339 N N . GLY B 1 2 ? -19.844 77.438 -22.734 1 45.91 2 GLY B N 1
ATOM 1340 C CA . GLY B 1 2 ? -20.734 76.312 -22.547 1 45.91 2 GLY B CA 1
ATOM 1341 C C . GLY B 1 2 ? -20.156 75 -23.031 1 45.91 2 GLY B C 1
ATOM 1342 O O . GLY B 1 2 ? -20.391 73.938 -22.422 1 45.91 2 GLY B O 1
ATOM 1343 N N . ARG B 1 3 ? -19.531 75.062 -24.188 1 57.69 3 ARG B N 1
ATOM 1344 C CA . ARG B 1 3 ? -19.016 73.812 -24.781 1 57.69 3 ARG B CA 1
ATOM 1345 C C . ARG B 1 3 ? -17.844 73.25 -23.984 1 57.69 3 ARG B C 1
ATOM 1347 O O . ARG B 1 3 ? -17.641 72.062 -23.938 1 57.69 3 ARG B O 1
ATOM 1354 N N . ILE B 1 4 ? -17.109 74.25 -23.375 1 57.84 4 ILE B N 1
ATOM 1355 C CA . ILE B 1 4 ? -15.977 73.812 -22.562 1 57.84 4 ILE B CA 1
ATOM 1356 C C . ILE B 1 4 ? -16.484 73.188 -21.281 1 57.84 4 ILE B C 1
ATOM 1358 O O . ILE B 1 4 ? -15.922 72.188 -20.812 1 57.84 4 ILE B O 1
ATOM 1362 N N . LEU B 1 5 ? -17.688 73.625 -20.828 1 55.72 5 LEU B N 1
ATOM 1363 C CA . LEU B 1 5 ? -18.234 73.062 -19.609 1 55.72 5 LEU B CA 1
ATOM 1364 C C . LEU B 1 5 ? -18.766 71.625 -19.859 1 55.72 5 LEU B C 1
ATOM 1366 O O . LEU B 1 5 ? -18.656 70.75 -19 1 55.72 5 LEU B O 1
ATOM 1370 N N . PHE B 1 6 ? -19.188 71.375 -21.094 1 57.19 6 PHE B N 1
ATOM 1371 C CA . PHE B 1 6 ? -19.75 70.062 -21.406 1 57.19 6 PHE B CA 1
ATOM 1372 C C . PHE B 1 6 ? -18.656 69 -21.438 1 57.19 6 PHE B C 1
ATOM 1374 O O . PHE B 1 6 ? -18.828 67.938 -20.922 1 57.19 6 PHE B O 1
ATOM 1381 N N . TYR B 1 7 ? -17.469 69.375 -21.984 1 58.41 7 TYR B N 1
ATOM 1382 C CA . TYR B 1 7 ? -16.391 68.375 -22.062 1 58.41 7 TYR B CA 1
ATOM 1383 C C . TYR B 1 7 ? -15.82 68.062 -20.688 1 58.41 7 TYR B C 1
ATOM 1385 O O . TYR B 1 7 ? -15.422 66.938 -20.391 1 58.41 7 TYR B O 1
ATOM 1393 N N . LEU B 1 8 ? -15.938 69.062 -19.734 1 54.75 8 LEU B N 1
ATOM 1394 C CA . LEU B 1 8 ? -15.406 68.812 -18.391 1 54.75 8 LEU B CA 1
ATOM 1395 C C . LEU B 1 8 ? -16.328 67.875 -17.609 1 54.75 8 LEU B C 1
ATOM 1397 O O . LEU B 1 8 ? -15.852 67.062 -16.844 1 54.75 8 LEU B O 1
ATOM 1401 N N . ILE B 1 9 ? -17.672 68 -17.859 1 55.81 9 ILE B N 1
ATOM 1402 C CA . ILE B 1 9 ? -18.578 67.125 -17.094 1 55.81 9 ILE B CA 1
ATOM 1403 C C . ILE B 1 9 ? -18.438 65.688 -17.547 1 55.81 9 ILE B C 1
ATOM 1405 O O . ILE B 1 9 ? -18.469 64.75 -16.719 1 55.81 9 ILE B O 1
ATOM 1409 N N . VAL B 1 10 ? -18.141 65.375 -18.859 1 54.12 10 VAL B N 1
ATOM 1410 C CA . VAL B 1 10 ? -18.062 64 -19.312 1 54.12 10 VAL B CA 1
ATOM 1411 C C . VAL B 1 10 ? -16.812 63.344 -18.734 1 54.12 10 VAL B C 1
ATOM 1413 O O . VAL B 1 10 ? -16.828 62.156 -18.422 1 54.12 10 VAL B O 1
ATOM 1416 N N . PHE B 1 11 ? -15.719 64.062 -18.469 1 51.59 11 PHE B N 1
ATOM 1417 C CA . PHE B 1 11 ? -14.508 63.469 -17.969 1 51.59 11 PHE B CA 1
ATOM 1418 C C . PHE B 1 11 ? -14.672 63.031 -16.5 1 51.59 11 PHE B C 1
ATOM 1420 O O . PHE B 1 11 ? -14.039 62.094 -16.047 1 51.59 11 PHE B O 1
ATOM 1427 N N . ILE B 1 12 ? -15.492 63.812 -15.711 1 49.97 12 ILE B N 1
ATOM 1428 C CA . ILE B 1 12 ? -15.555 63.5 -14.289 1 49.97 12 ILE B CA 1
ATOM 1429 C C . ILE B 1 12 ? -16.344 62.188 -14.078 1 49.97 12 ILE B C 1
ATOM 1431 O O . ILE B 1 12 ? -16.141 61.5 -13.094 1 49.97 12 ILE B O 1
ATOM 1435 N N . LEU B 1 13 ? -17.312 61.844 -14.984 1 47.19 13 LEU B N 1
ATOM 1436 C CA . LEU B 1 13 ? -18.156 60.688 -14.695 1 47.19 13 LEU B CA 1
ATOM 1437 C C . LEU B 1 13 ? -17.391 59.406 -14.906 1 47.19 13 LEU B C 1
ATOM 1439 O O . LEU B 1 13 ? -17.875 58.312 -14.562 1 47.19 13 LEU B O 1
ATOM 1443 N N . LEU B 1 14 ? -16.312 59.406 -15.664 1 46.12 14 LEU B N 1
ATOM 1444 C CA . LEU B 1 14 ? -15.727 58.094 -15.914 1 46.12 14 LEU B CA 1
ATOM 1445 C C . LEU B 1 14 ? -14.953 57.625 -14.695 1 46.12 14 LEU B C 1
ATOM 1447 O O . LEU B 1 14 ? -14.422 56.5 -14.695 1 46.12 14 LEU B O 1
ATOM 1451 N N . GLY B 1 15 ? -14.664 58.594 -13.75 1 42.75 15 GLY B N 1
ATOM 1452 C CA . GLY B 1 15 ? -13.766 58.094 -12.719 1 42.75 15 GLY B CA 1
ATOM 1453 C C . GLY B 1 15 ? -14.453 57.156 -11.742 1 42.75 15 GLY B C 1
ATOM 1454 O O . GLY B 1 15 ? -13.805 56.594 -10.852 1 42.75 15 GLY B O 1
ATOM 1455 N N . SER B 1 16 ? -15.773 57.25 -11.547 1 42.53 16 SER B N 1
ATOM 1456 C CA . SER B 1 16 ? -16.219 56.75 -10.25 1 42.53 16 SER B CA 1
ATOM 1457 C C . SER B 1 16 ? -16.328 55.219 -10.258 1 42.53 16 SER B C 1
ATOM 1459 O O . SER B 1 16 ? -16.734 54.625 -9.266 1 42.53 16 SER B O 1
ATOM 1461 N N . CYS B 1 17 ? -16.484 54.688 -11.391 1 40.78 17 CYS B N 1
ATOM 1462 C CA . CYS B 1 17 ? -16.875 53.281 -11.203 1 40.78 17 CYS B CA 1
ATOM 1463 C C . CYS B 1 17 ? -15.695 52.469 -10.695 1 40.78 17 CYS B C 1
ATOM 1465 O O . CYS B 1 17 ? -15.102 51.688 -11.453 1 40.78 17 CYS B O 1
ATOM 1467 N N . LYS B 1 18 ? -14.633 53.062 -10.148 1 37.59 18 LYS B N 1
ATOM 1468 C CA . LYS B 1 18 ? -13.766 52.031 -9.594 1 37.59 18 LYS B CA 1
ATOM 1469 C C . LYS B 1 18 ? -14.523 51.156 -8.594 1 37.59 18 LYS B C 1
ATOM 1471 O O . LYS B 1 18 ? -14.969 51.656 -7.555 1 37.59 18 LYS B O 1
ATOM 1476 N N . GLN B 1 19 ? -15.438 50.312 -9.062 1 39.16 19 GLN B N 1
ATOM 1477 C CA . GLN B 1 19 ? -15.914 49.281 -8.164 1 39.16 19 GLN B CA 1
ATOM 1478 C C . GLN B 1 19 ? -14.766 48.688 -7.332 1 39.16 19 GLN B C 1
ATOM 1480 O O . GLN B 1 19 ? -13.773 48.219 -7.887 1 39.16 19 GLN B O 1
ATOM 1485 N N . GLN B 1 20 ? -14.484 49.312 -6.242 1 39.16 20 GLN B N 1
ATOM 1486 C CA . GLN B 1 20 ? -13.695 48.594 -5.25 1 39.16 20 GLN B CA 1
ATOM 1487 C C . GLN B 1 20 ? -14.141 47.125 -5.152 1 39.16 20 GLN B C 1
ATOM 1489 O O . GLN B 1 20 ? -15.266 46.844 -4.723 1 39.16 20 GLN B O 1
ATOM 1494 N N . ALA B 1 21 ? -13.891 46.312 -6.121 1 38.25 21 ALA B N 1
ATOM 1495 C CA . ALA B 1 21 ? -14.008 44.906 -5.82 1 38.25 21 ALA B CA 1
ATOM 1496 C C . ALA B 1 21 ? -13.422 44.594 -4.445 1 38.25 21 ALA B C 1
ATOM 1498 O O . ALA B 1 21 ? -12.25 44.875 -4.18 1 38.25 21 ALA B O 1
ATOM 1499 N N . SER B 1 22 ? -14.195 44.812 -3.404 1 37.38 22 SER B N 1
ATOM 1500 C CA . SER B 1 22 ? -13.789 44.156 -2.168 1 37.38 22 SER B CA 1
ATOM 1501 C C . SER B 1 22 ? -13.195 42.75 -2.445 1 37.38 22 SER B C 1
ATOM 1503 O O . SER B 1 22 ? -13.859 41.906 -3.021 1 37.38 22 SER B O 1
ATOM 1505 N N . THR B 1 23 ? -11.992 42.75 -2.947 1 37.38 23 THR B N 1
ATOM 1506 C CA . THR B 1 23 ? -11.352 41.438 -2.838 1 37.38 23 THR B CA 1
ATOM 1507 C C . THR B 1 23 ? -11.672 40.781 -1.49 1 37.38 23 THR B C 1
ATOM 1509 O O . THR B 1 23 ? -11.188 41.25 -0.451 1 37.38 23 THR B O 1
ATOM 1512 N N . GLU B 1 24 ? -12.906 40.562 -1.209 1 39 24 GLU B N 1
ATOM 1513 C CA . GLU B 1 24 ? -13 39.625 -0.099 1 39 24 GLU B CA 1
ATOM 1514 C C . GLU B 1 24 ? -11.82 38.656 -0.095 1 39 24 GLU B C 1
ATOM 1516 O O . GLU B 1 24 ? -11.617 37.906 -1.057 1 39 24 GLU B O 1
ATOM 1521 N N . ALA B 1 25 ? -10.695 39.031 0.382 1 38.53 25 ALA B N 1
ATOM 1522 C CA . ALA B 1 25 ? -9.68 38.031 0.685 1 38.53 25 ALA B CA 1
ATOM 1523 C C . ALA B 1 25 ? -10.32 36.719 1.104 1 38.53 25 ALA B C 1
ATOM 1525 O O . ALA B 1 25 ? -11.086 36.688 2.072 1 38.53 25 ALA B O 1
ATOM 1526 N N . VAL B 1 26 ? -10.867 36 0.204 1 39.56 26 VAL B N 1
ATOM 1527 C CA . VAL B 1 26 ? -11.109 34.625 0.625 1 39.56 26 VAL B CA 1
ATOM 1528 C C . VAL B 1 26 ? -10.094 34.219 1.692 1 39.56 26 VAL B C 1
ATOM 1530 O O . VAL B 1 26 ? -8.891 34.188 1.429 1 39.56 26 VAL B O 1
ATOM 1533 N N . ILE B 1 27 ? -10.141 34.75 2.855 1 36.16 27 ILE B N 1
ATOM 1534 C CA . ILE B 1 27 ? -9.344 34.125 3.918 1 36.16 27 ILE B CA 1
ATOM 1535 C C . ILE B 1 27 ? -9.117 32.656 3.607 1 36.16 27 ILE B C 1
ATOM 1537 O O . ILE B 1 27 ? -10.07 31.875 3.582 1 36.16 27 ILE B O 1
ATOM 1541 N N . GLU B 1 28 ? -8.32 32.344 2.691 1 39.59 28 GLU B N 1
ATOM 1542 C CA . GLU B 1 28 ? -7.91 30.938 2.607 1 39.59 28 GLU B CA 1
ATOM 1543 C C . GLU B 1 28 ? -7.879 30.281 3.988 1 39.59 28 GLU B C 1
ATOM 1545 O O . GLU B 1 28 ? -7.113 30.703 4.859 1 39.59 28 GLU B O 1
ATOM 1550 N N . LYS B 1 29 ? -9 30.031 4.566 1 44.5 29 LYS B N 1
ATOM 1551 C CA . LYS B 1 29 ? -9 29.234 5.785 1 44.5 29 LYS B CA 1
ATOM 1552 C C . LYS B 1 29 ? -7.762 28.344 5.855 1 44.5 29 LYS B C 1
ATOM 1554 O O . LYS B 1 29 ? -7.496 27.578 4.93 1 44.5 29 LYS B O 1
ATOM 1559 N N . ALA B 1 30 ? -6.684 28.75 6.434 1 49.22 30 ALA B N 1
ATOM 1560 C CA . ALA B 1 30 ? -5.457 28 6.664 1 49.22 30 ALA B CA 1
ATOM 1561 C C . ALA B 1 30 ? -5.762 26.531 6.949 1 49.22 30 ALA B C 1
ATOM 1563 O O . ALA B 1 30 ? -6.578 26.219 7.82 1 49.22 30 ALA B O 1
ATOM 1564 N N . GLU B 1 31 ? -5.77 25.625 5.918 1 58.22 31 GLU B N 1
ATOM 1565 C CA . GLU B 1 31 ? -5.941 24.203 6.195 1 58.22 31 GLU B CA 1
ATOM 1566 C C . GLU B 1 31 ? -5.223 23.797 7.48 1 58.22 31 GLU B C 1
ATOM 1568 O O . GLU B 1 31 ? -4.031 24.062 7.641 1 58.22 31 GLU B O 1
ATOM 1573 N N . GLU B 1 32 ? -5.938 23.703 8.539 1 70.19 32 GLU B N 1
ATOM 1574 C CA . GLU B 1 32 ? -5.355 23.172 9.766 1 70.19 32 GLU B CA 1
ATOM 1575 C C . GLU B 1 32 ? -4.492 21.953 9.492 1 70.19 32 GLU B C 1
ATOM 1577 O O . GLU B 1 32 ? -4.852 21.109 8.664 1 70.19 32 GLU B O 1
ATOM 1582 N N . PHE B 1 33 ? -3.264 21.953 10.023 1 84.62 33 PHE B N 1
ATOM 1583 C CA . PHE B 1 33 ? -2.338 20.828 9.906 1 84.62 33 PHE B CA 1
ATOM 1584 C C . PHE B 1 33 ? -2.92 19.578 10.555 1 84.62 33 PHE B C 1
ATOM 1586 O O . PHE B 1 33 ? -3.572 19.656 11.602 1 84.62 33 PHE B O 1
ATOM 1593 N N . PHE B 1 34 ? -2.756 18.516 9.883 1 85.5 34 PHE B N 1
ATOM 1594 C CA . PHE B 1 34 ? -3.344 17.266 10.352 1 85.5 34 PHE B CA 1
ATOM 1595 C C . PHE B 1 34 ? -2.494 16.656 11.453 1 85.5 34 PHE B C 1
ATOM 1597 O O . PHE B 1 34 ? -1.304 16.953 11.57 1 85.5 34 PHE B O 1
ATOM 1604 N N . SER B 1 35 ? -3.133 15.867 12.25 1 86 35 SER B N 1
ATOM 1605 C CA . SER B 1 35 ? -2.414 15.117 13.273 1 86 35 SER B CA 1
ATOM 1606 C C . SER B 1 35 ? -1.7 13.906 12.672 1 86 35 SER B C 1
ATOM 1608 O O . SER B 1 35 ? -2.301 13.133 11.93 1 86 35 SER B O 1
ATOM 1610 N N . VAL B 1 36 ? -0.505 13.641 13.109 1 89.44 36 VAL B N 1
ATOM 1611 C CA . VAL B 1 36 ? 0.289 12.523 12.617 1 89.44 36 VAL B CA 1
ATOM 1612 C C . VAL B 1 36 ? -0.256 11.211 13.18 1 89.44 36 VAL B C 1
ATOM 1614 O O . VAL B 1 36 ? -0.005 10.133 12.625 1 89.44 36 VAL B O 1
ATOM 1617 N N . ASP B 1 37 ? -0.982 11.328 14.266 1 85.81 37 ASP B N 1
ATOM 1618 C CA . ASP B 1 37 ? -1.556 10.133 14.883 1 85.81 37 ASP B CA 1
ATOM 1619 C C . ASP B 1 37 ? -2.568 9.469 13.953 1 85.81 37 ASP B C 1
ATOM 1621 O O . ASP B 1 37 ? -2.869 8.281 14.109 1 85.81 37 ASP B O 1
ATOM 1625 N N . SER B 1 38 ? -3.07 10.188 13.023 1 88.62 38 SER B N 1
ATOM 1626 C CA . SER B 1 38 ? -4.082 9.656 12.117 1 88.62 38 SER B CA 1
ATOM 1627 C C . SER B 1 38 ? -3.441 9 10.898 1 88.62 38 SER B C 1
ATOM 1629 O O . SER B 1 38 ? -4.137 8.398 10.078 1 88.62 38 SER B O 1
ATOM 1631 N N . LEU B 1 39 ? -2.184 9.062 10.812 1 93.88 39 LEU B N 1
ATOM 1632 C CA . LEU B 1 39 ? -1.482 8.5 9.664 1 93.88 39 LEU B CA 1
ATOM 1633 C C . LEU B 1 39 ? -1.264 7.004 9.844 1 93.88 39 LEU B C 1
ATOM 1635 O O . LEU B 1 39 ? -1.075 6.527 10.961 1 93.88 39 LEU B O 1
ATOM 1639 N N . PRO B 1 40 ? -1.249 6.293 8.68 1 93.25 40 PRO B N 1
ATOM 1640 C CA . PRO B 1 40 ? -0.885 4.875 8.773 1 93.25 40 PRO B CA 1
ATOM 1641 C C . PRO B 1 40 ? 0.54 4.668 9.281 1 93.25 40 PRO B C 1
ATOM 1643 O O . PRO B 1 40 ? 1.39 5.547 9.125 1 93.25 40 PRO B O 1
ATOM 1646 N N . LYS B 1 41 ? 0.727 3.51 9.844 1 91.56 41 LYS B N 1
ATOM 1647 C CA . LYS B 1 41 ? 2.061 3.168 10.328 1 91.56 41 LYS B CA 1
ATOM 1648 C C . LYS B 1 41 ? 2.822 2.33 9.305 1 91.56 41 LYS B C 1
ATOM 1650 O O . LYS B 1 41 ? 2.215 1.679 8.453 1 91.56 41 LYS B O 1
ATOM 1655 N N . PRO B 1 42 ? 4.117 2.324 9.422 1 94.38 42 PRO B N 1
ATOM 1656 C CA . PRO B 1 42 ? 4.906 1.477 8.523 1 94.38 42 PRO B CA 1
ATOM 1657 C C . PRO B 1 42 ? 4.688 -0.014 8.773 1 94.38 42 PRO B C 1
ATOM 1659 O O . PRO B 1 42 ? 4.551 -0.433 9.93 1 94.38 42 PRO B O 1
ATOM 1662 N N . ASN B 1 43 ? 4.699 -0.749 7.703 1 93.88 43 ASN B N 1
ATOM 1663 C CA . ASN B 1 43 ? 4.633 -2.201 7.82 1 93.88 43 ASN B CA 1
ATOM 1664 C C . ASN B 1 43 ? 5.938 -2.777 8.367 1 93.88 43 ASN B C 1
ATOM 1666 O O . ASN B 1 43 ? 7.004 -2.188 8.188 1 93.88 43 ASN B O 1
ATOM 1670 N N . GLU B 1 44 ? 5.824 -3.93 8.922 1 93.31 44 GLU B N 1
ATOM 1671 C CA . GLU B 1 44 ? 7.02 -4.629 9.391 1 93.31 44 GLU B CA 1
ATOM 1672 C C . GLU B 1 44 ? 7.758 -5.297 8.234 1 93.31 44 GLU B C 1
ATOM 1674 O O . GLU B 1 44 ? 7.129 -5.758 7.277 1 93.31 44 GLU B O 1
ATOM 1679 N N . ILE B 1 45 ? 9.023 -5.34 8.359 1 96.12 45 ILE B N 1
ATOM 1680 C CA . ILE B 1 45 ? 9.875 -6.105 7.449 1 96.12 45 ILE B CA 1
ATOM 1681 C C . ILE B 1 45 ? 10.289 -7.414 8.117 1 96.12 45 ILE B C 1
ATOM 1683 O O . ILE B 1 45 ? 10.617 -7.434 9.305 1 96.12 45 ILE B O 1
ATOM 1687 N N . ASN B 1 46 ? 10.25 -8.469 7.305 1 93.88 46 ASN B N 1
ATOM 1688 C CA . ASN B 1 46 ? 10.617 -9.781 7.844 1 93.88 46 ASN B CA 1
ATOM 1689 C C . ASN B 1 46 ? 12.07 -9.812 8.297 1 93.88 46 ASN B C 1
ATOM 1691 O O . ASN B 1 46 ? 12.891 -9.031 7.816 1 93.88 46 ASN B O 1
ATOM 1695 N N . ASP B 1 47 ? 12.367 -10.75 9.211 1 95.75 47 ASP B N 1
ATOM 1696 C CA . ASP B 1 47 ? 13.695 -10.844 9.812 1 95.75 47 ASP B CA 1
ATOM 1697 C C . ASP B 1 47 ? 14.758 -11.141 8.758 1 95.75 47 ASP B C 1
ATOM 1699 O O . ASP B 1 47 ? 15.867 -10.602 8.82 1 95.75 47 ASP B O 1
ATOM 1703 N N . GLN B 1 48 ? 14.445 -11.969 7.828 1 95.12 48 GLN B N 1
ATOM 1704 C CA . GLN B 1 48 ? 15.406 -12.328 6.785 1 95.12 48 GLN B CA 1
ATOM 1705 C C . GLN B 1 48 ? 15.766 -11.109 5.938 1 95.12 48 GLN B C 1
ATOM 1707 O O . GLN B 1 48 ? 16.938 -10.898 5.617 1 95.12 48 GLN B O 1
ATOM 1712 N N . ALA B 1 49 ? 14.789 -10.375 5.582 1 97.12 49 ALA B N 1
ATOM 1713 C CA . ALA B 1 49 ? 15.039 -9.164 4.809 1 97.12 49 ALA B CA 1
ATOM 1714 C C . ALA B 1 49 ? 15.812 -8.141 5.633 1 97.12 49 ALA B C 1
ATOM 1716 O O . ALA B 1 49 ? 16.734 -7.5 5.133 1 97.12 49 ALA B O 1
ATOM 1717 N N . LEU B 1 50 ? 15.43 -8.008 6.898 1 97.88 50 LEU B N 1
ATOM 1718 C CA . LEU B 1 50 ? 16.062 -7.039 7.785 1 97.88 50 LEU B CA 1
ATOM 1719 C C . LEU B 1 50 ? 17.562 -7.324 7.922 1 97.88 50 LEU B C 1
ATOM 1721 O O . LEU B 1 50 ? 18.359 -6.395 8.008 1 97.88 50 LEU B O 1
ATOM 1725 N N . THR B 1 51 ? 17.891 -8.547 7.957 1 97.62 51 THR B N 1
ATOM 1726 C CA . THR B 1 51 ? 19.297 -8.938 8.086 1 97.62 51 THR B CA 1
ATOM 1727 C C . THR B 1 51 ? 20.109 -8.406 6.91 1 97.62 51 THR B C 1
ATOM 1729 O O . THR B 1 51 ? 21.25 -7.953 7.098 1 97.62 51 THR B O 1
ATOM 1732 N N . ILE B 1 52 ? 19.531 -8.398 5.754 1 97.81 52 ILE B N 1
ATOM 1733 C CA . ILE B 1 52 ? 20.203 -7.922 4.559 1 97.81 52 ILE B CA 1
ATOM 1734 C C . ILE B 1 52 ? 20.203 -6.395 4.539 1 97.81 52 ILE B C 1
ATOM 1736 O O . ILE B 1 52 ? 21.219 -5.77 4.234 1 97.81 52 ILE B O 1
ATOM 1740 N N . LEU B 1 53 ? 19.156 -5.855 4.988 1 98.5 53 LEU B N 1
ATOM 1741 C CA . LEU B 1 53 ? 18.969 -4.41 4.902 1 98.5 53 LEU B CA 1
ATOM 1742 C C . LEU B 1 53 ? 19.828 -3.688 5.93 1 98.5 53 LEU B C 1
ATOM 1744 O O . LEU B 1 53 ? 20.188 -2.523 5.734 1 98.5 53 LEU B O 1
ATOM 1748 N N . LYS B 1 54 ? 20.094 -4.336 6.988 1 97.56 54 LYS B N 1
ATOM 1749 C CA . LYS B 1 54 ? 20.875 -3.729 8.055 1 97.56 54 LYS B CA 1
ATOM 1750 C C . LYS B 1 54 ? 22.234 -3.262 7.531 1 97.56 54 LYS B C 1
ATOM 1752 O O . LYS B 1 54 ? 22.812 -2.309 8.055 1 97.56 54 LYS B O 1
ATOM 1757 N N . GLU B 1 55 ? 22.734 -3.822 6.438 1 96.62 55 GLU B N 1
ATOM 1758 C CA . GLU B 1 55 ? 24.047 -3.5 5.887 1 96.62 55 GLU B CA 1
ATOM 1759 C C . GLU B 1 55 ? 23.938 -2.436 4.801 1 96.62 55 GLU B C 1
ATOM 1761 O O . GLU B 1 55 ? 24.953 -1.975 4.277 1 96.62 55 GLU B O 1
ATOM 1766 N N . TRP B 1 56 ? 22.828 -2.104 4.43 1 98.38 56 TRP B N 1
ATOM 1767 C CA . TRP B 1 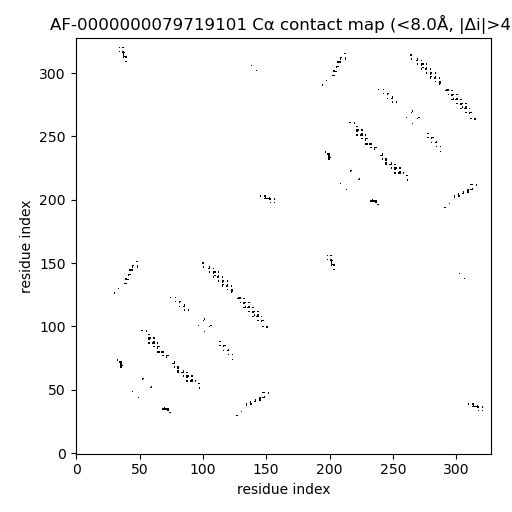56 ? 22.578 -1.096 3.404 1 98.38 56 TRP B CA 1
ATOM 1768 C C . TRP B 1 56 ? 22.391 0.283 4.027 1 98.38 56 TRP B C 1
ATOM 1770 O O . TRP B 1 56 ? 21.266 0.737 4.215 1 98.38 56 TRP B O 1
ATOM 1780 N N . GLN B 1 57 ? 23.391 0.983 4.215 1 98.12 57 GLN B N 1
ATOM 1781 C CA . GLN B 1 57 ? 23.422 2.225 4.98 1 98.12 57 GLN B CA 1
ATOM 1782 C C . GLN B 1 57 ? 22.469 3.256 4.406 1 98.12 57 GLN B C 1
ATOM 1784 O O . GLN B 1 57 ? 21.797 3.977 5.152 1 98.12 57 GLN B O 1
ATOM 1789 N N . GLU B 1 58 ? 22.391 3.312 3.1 1 98.69 58 GLU B N 1
ATOM 1790 C CA . GLU B 1 58 ? 21.547 4.316 2.459 1 98.69 58 GLU B CA 1
ATOM 1791 C C . GLU B 1 58 ? 20.078 4.043 2.727 1 98.69 58 GLU B C 1
ATOM 1793 O O . GLU B 1 58 ? 19.297 4.973 2.949 1 98.69 58 GLU B O 1
ATOM 1798 N N . PHE B 1 59 ? 19.75 2.777 2.785 1 98.81 59 PHE B N 1
ATOM 1799 C CA . PHE B 1 59 ? 18.375 2.428 3.119 1 98.81 59 PHE B CA 1
ATOM 1800 C C . PHE B 1 59 ? 18.078 2.758 4.574 1 98.81 59 PHE B C 1
ATOM 1802 O O . PHE B 1 59 ? 17 3.273 4.887 1 98.81 59 PHE B O 1
ATOM 1809 N N . ASN B 1 60 ? 19 2.51 5.445 1 98.56 60 ASN B N 1
ATOM 1810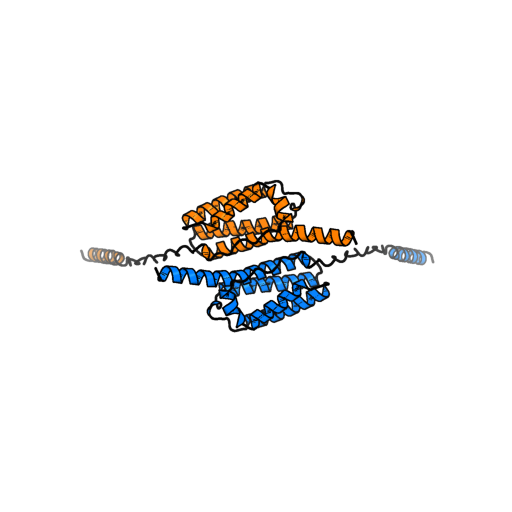 C CA . ASN B 1 60 ? 18.797 2.807 6.859 1 98.56 60 ASN B CA 1
ATOM 1811 C C . ASN B 1 60 ? 18.688 4.309 7.105 1 98.56 60 ASN B C 1
ATOM 1813 O O . ASN B 1 60 ? 17.922 4.738 7.98 1 98.56 60 ASN B O 1
ATOM 1817 N N . GLY B 1 61 ? 19.438 5.082 6.328 1 98.5 61 GLY B N 1
ATOM 1818 C CA . GLY B 1 61 ? 19.266 6.523 6.398 1 98.5 61 GLY B CA 1
ATOM 1819 C C . GLY B 1 61 ? 17.875 6.98 5.992 1 98.5 61 GLY B C 1
ATOM 1820 O O . GLY B 1 61 ? 17.297 7.859 6.633 1 98.5 61 GLY B O 1
ATOM 1821 N N . LEU B 1 62 ? 17.359 6.367 4.973 1 98.81 62 LEU B N 1
ATOM 1822 C CA . LEU B 1 62 ? 16 6.664 4.539 1 98.81 62 LEU B CA 1
ATOM 1823 C C . LEU B 1 62 ? 14.992 6.281 5.613 1 98.81 62 LEU B C 1
ATOM 1825 O O . LEU B 1 62 ? 14.062 7.043 5.898 1 98.81 62 LEU B O 1
ATOM 1829 N N . GLU B 1 63 ? 15.188 5.117 6.223 1 98.19 63 GLU B N 1
ATOM 1830 C CA . GLU B 1 63 ? 14.297 4.641 7.277 1 98.19 63 GLU B CA 1
ATOM 1831 C C . GLU B 1 63 ? 14.266 5.613 8.453 1 98.19 63 GLU B C 1
ATOM 1833 O O . GLU B 1 63 ? 13.195 5.93 8.977 1 98.19 63 GLU B O 1
ATOM 1838 N N . THR B 1 64 ? 15.383 6.066 8.828 1 98.06 64 THR B N 1
ATOM 1839 C CA . THR B 1 64 ? 15.5 6.996 9.945 1 98.06 64 THR B CA 1
ATOM 1840 C C . THR B 1 64 ? 14.758 8.297 9.648 1 98.06 64 THR B C 1
ATOM 1842 O O . THR B 1 64 ? 14.023 8.805 10.5 1 98.06 64 THR B O 1
ATOM 1845 N N . THR B 1 65 ? 14.961 8.758 8.453 1 98.62 65 THR B N 1
ATOM 1846 C CA . THR B 1 65 ? 14.273 9.984 8.062 1 98.62 65 THR B CA 1
ATOM 1847 C C . THR B 1 65 ? 12.766 9.758 8.008 1 98.62 65 THR B C 1
ATOM 1849 O O . THR B 1 65 ? 11.992 10.602 8.469 1 98.62 65 THR B O 1
ATOM 1852 N N . PHE B 1 66 ? 12.32 8.641 7.496 1 98.69 66 PHE B N 1
ATOM 1853 C CA . PHE B 1 66 ? 10.898 8.352 7.387 1 98.69 66 PHE B CA 1
ATOM 1854 C C . PHE B 1 66 ? 10.242 8.32 8.758 1 98.69 66 PHE B C 1
ATOM 1856 O O . PHE B 1 66 ? 9.117 8.797 8.93 1 98.69 66 PHE B O 1
ATOM 1863 N N . GLU B 1 67 ? 10.922 7.859 9.766 1 97.25 67 GLU B N 1
ATOM 1864 C CA . GLU B 1 67 ? 10.406 7.789 11.133 1 97.25 67 GLU B CA 1
ATOM 1865 C C . GLU B 1 67 ? 10.109 9.18 11.68 1 97.25 67 GLU B C 1
ATOM 1867 O O . GLU B 1 67 ? 9.203 9.352 12.492 1 97.25 67 GLU B O 1
ATOM 1872 N N . SER B 1 68 ? 10.82 10.125 11.203 1 97.56 68 SER B N 1
ATOM 1873 C CA . SER B 1 68 ? 10.633 11.492 11.664 1 97.56 68 SER B CA 1
ATOM 1874 C C . SER B 1 68 ? 9.266 12.031 11.266 1 97.56 68 SER B C 1
ATOM 1876 O O . SER B 1 68 ? 8.773 12.992 11.859 1 97.56 68 SER B O 1
ATOM 1878 N N . LEU B 1 69 ? 8.664 11.414 10.266 1 97.56 69 LEU B N 1
ATOM 1879 C CA . LEU B 1 69 ? 7.332 11.797 9.812 1 97.56 69 LEU B CA 1
ATOM 1880 C C . LEU B 1 69 ? 6.336 11.742 10.969 1 97.56 69 LEU B C 1
ATOM 1882 O O . LEU B 1 69 ? 5.426 12.57 11.047 1 97.56 69 LEU B O 1
ATOM 1886 N N . TYR B 1 70 ? 6.543 10.898 11.875 1 96.31 70 TYR B N 1
ATOM 1887 C CA . TYR B 1 70 ? 5.562 10.633 12.93 1 96.31 70 TYR B CA 1
ATOM 1888 C C . TYR B 1 70 ? 5.828 11.508 14.148 1 96.31 70 TYR B C 1
ATOM 1890 O O . TYR B 1 70 ? 5.18 11.344 15.188 1 96.31 70 TYR B O 1
ATOM 1898 N N . ARG B 1 71 ? 6.73 12.477 14 1 95.44 71 ARG B N 1
ATOM 1899 C CA . ARG B 1 71 ? 7.047 13.398 15.094 1 95.44 71 ARG B CA 1
ATOM 1900 C C . ARG B 1 71 ? 6.812 14.844 14.672 1 95.44 71 ARG B C 1
ATOM 1902 O O . ARG B 1 71 ? 7.117 15.773 15.422 1 95.44 71 ARG B O 1
ATOM 1909 N N . VAL B 1 72 ? 6.328 14.961 13.484 1 95.56 72 VAL B N 1
ATOM 1910 C CA . VAL B 1 72 ? 6.133 16.328 12.992 1 95.56 72 VAL B CA 1
ATOM 1911 C C . VAL B 1 72 ? 5 17 13.766 1 95.56 72 VAL B C 1
ATOM 1913 O O . VAL B 1 72 ? 3.988 16.359 14.07 1 95.56 72 VAL B O 1
ATOM 1916 N N . ALA B 1 73 ? 5.145 18.328 13.969 1 91.5 73 ALA B N 1
ATOM 1917 C CA . ALA B 1 73 ? 4.164 19.078 14.758 1 91.5 73 ALA B CA 1
ATOM 1918 C C . ALA B 1 73 ? 3.41 20.078 13.891 1 91.5 73 ALA B C 1
ATOM 1920 O O . ALA B 1 73 ? 2.312 20.516 14.242 1 91.5 73 ALA B O 1
ATOM 1921 N N . ASN B 1 74 ? 4.031 20.5 12.844 1 92.81 74 ASN B N 1
ATOM 1922 C CA . ASN B 1 74 ? 3.436 21.516 11.992 1 92.81 74 ASN B CA 1
ATOM 1923 C C . ASN B 1 74 ? 3.895 21.375 10.539 1 92.81 74 ASN B C 1
ATOM 1925 O O . ASN B 1 74 ? 4.664 20.469 10.219 1 92.81 74 ASN B O 1
ATOM 1929 N N . ARG B 1 75 ? 3.408 22.219 9.766 1 94.69 75 ARG B N 1
ATOM 1930 C CA . ARG B 1 75 ? 3.652 22.172 8.328 1 94.69 75 ARG B CA 1
ATOM 1931 C C . ARG B 1 75 ? 5.133 22.359 8.016 1 94.69 75 ARG B C 1
ATOM 1933 O O . ARG B 1 75 ? 5.688 21.688 7.145 1 94.69 75 ARG B O 1
ATOM 1940 N N . GLU B 1 76 ? 5.699 23.281 8.68 1 95.5 76 GLU B N 1
ATOM 1941 C CA . GLU B 1 76 ? 7.113 23.562 8.453 1 95.5 76 GLU B CA 1
ATOM 1942 C C . GLU B 1 76 ? 7.977 22.359 8.773 1 95.5 76 GLU B C 1
ATOM 1944 O O . GLU B 1 76 ? 8.922 22.047 8.047 1 95.5 76 GLU B O 1
ATOM 1949 N N . ASP B 1 77 ? 7.629 21.656 9.852 1 97 77 ASP B N 1
ATOM 1950 C CA . ASP B 1 77 ? 8.328 20.422 10.195 1 97 77 ASP B CA 1
ATOM 1951 C C . ASP B 1 77 ? 8.203 19.391 9.086 1 97 77 ASP B C 1
ATOM 1953 O O . ASP B 1 77 ? 9.172 18.719 8.734 1 97 77 ASP B O 1
ATOM 1957 N N . LEU B 1 78 ? 6.992 19.312 8.594 1 97.81 78 LEU B N 1
ATOM 1958 C CA . LEU B 1 78 ? 6.75 18.328 7.527 1 97.81 78 LEU B CA 1
ATOM 1959 C C . LEU B 1 78 ? 7.551 18.688 6.281 1 97.81 78 LEU B C 1
ATOM 1961 O O . LEU B 1 78 ? 8.102 17.797 5.621 1 97.81 78 LEU B O 1
ATOM 1965 N N . GLU B 1 79 ? 7.605 19.922 5.969 1 97.94 79 GLU B N 1
ATOM 1966 C CA . GLU B 1 79 ? 8.398 20.359 4.824 1 97.94 79 GLU B CA 1
ATOM 1967 C C . GLU B 1 79 ? 9.852 19.938 4.961 1 97.94 79 GLU B C 1
ATOM 1969 O O . GLU B 1 79 ? 10.461 19.453 3.998 1 97.94 79 GLU B O 1
ATOM 1974 N N . LEU B 1 80 ? 10.383 20.062 6.137 1 98.19 80 LEU B N 1
ATOM 1975 C CA . LEU B 1 80 ? 11.766 19.688 6.387 1 98.19 80 LEU B CA 1
ATOM 1976 C C . LEU B 1 80 ? 11.953 18.188 6.211 1 98.19 80 LEU B C 1
ATOM 1978 O O . LEU B 1 80 ? 12.945 17.75 5.621 1 98.19 80 LEU B O 1
ATOM 1982 N N . VAL B 1 81 ? 11.055 17.406 6.758 1 98.69 81 VAL B N 1
ATOM 1983 C CA . VAL B 1 81 ? 11.133 15.953 6.641 1 98.69 81 VAL B CA 1
ATOM 1984 C C . VAL B 1 81 ? 11.07 15.555 5.168 1 98.69 81 VAL B C 1
ATOM 1986 O O . VAL B 1 81 ? 11.828 14.688 4.723 1 98.69 81 VAL B O 1
ATOM 1989 N N . ILE B 1 82 ? 10.195 16.188 4.383 1 98.81 82 ILE B N 1
ATOM 1990 C CA . ILE B 1 82 ? 10.023 15.875 2.969 1 98.81 82 ILE B CA 1
ATOM 1991 C C . ILE B 1 82 ? 11.305 16.219 2.209 1 98.81 82 ILE B C 1
ATOM 1993 O O . ILE B 1 82 ? 11.758 15.438 1.367 1 98.81 82 ILE B O 1
ATOM 1997 N N . GLU B 1 83 ? 11.883 17.328 2.51 1 98.81 83 GLU B N 1
ATOM 1998 C CA . GLU B 1 83 ? 13.148 17.688 1.877 1 98.81 83 GLU B CA 1
ATOM 1999 C C . GLU B 1 83 ? 14.234 16.656 2.195 1 98.81 83 GLU B C 1
ATOM 2001 O O . GLU B 1 83 ? 15.016 16.281 1.318 1 98.81 83 GLU B O 1
ATOM 2006 N N . ASP B 1 84 ? 14.289 16.266 3.393 1 98.81 84 ASP B N 1
ATOM 2007 C CA . ASP B 1 84 ? 15.266 15.258 3.793 1 98.81 84 ASP B CA 1
ATOM 2008 C C . ASP B 1 84 ? 15.016 13.93 3.09 1 98.81 84 ASP B C 1
ATOM 2010 O O . ASP B 1 84 ? 15.953 13.25 2.664 1 98.81 84 ASP B O 1
ATOM 2014 N N . LEU B 1 85 ? 13.781 13.547 2.98 1 98.88 85 LEU B N 1
ATOM 2015 C CA . LEU B 1 85 ? 13.422 12.312 2.299 1 98.88 85 LEU B CA 1
ATOM 2016 C C . LEU B 1 85 ? 13.852 12.352 0.836 1 98.88 85 LEU B C 1
ATOM 2018 O O . LEU B 1 85 ? 14.297 11.344 0.288 1 98.88 85 LEU B O 1
ATOM 2022 N N . ILE B 1 86 ? 13.688 13.484 0.212 1 98.88 86 ILE B N 1
ATOM 2023 C CA . ILE B 1 86 ? 14.109 13.633 -1.178 1 98.88 86 ILE B CA 1
ATOM 2024 C C . ILE B 1 86 ? 15.609 13.359 -1.298 1 98.88 86 ILE B C 1
ATOM 2026 O O . ILE B 1 86 ? 16.031 12.609 -2.174 1 98.88 86 ILE B O 1
ATOM 2030 N N . GLU B 1 87 ? 16.328 13.914 -0.382 1 98.75 87 GLU B N 1
ATOM 2031 C CA . GLU B 1 87 ? 17.781 13.727 -0.394 1 98.75 87 GLU B CA 1
ATOM 2032 C C . GLU B 1 87 ? 18.141 12.273 -0.117 1 98.75 87 GLU B C 1
ATOM 2034 O O . GLU B 1 87 ? 19 11.703 -0.8 1 98.75 87 GLU B O 1
ATOM 2039 N N . LYS B 1 88 ? 17.484 11.664 0.853 1 98.81 88 LYS B N 1
ATOM 2040 C CA . LYS B 1 88 ? 17.75 10.266 1.182 1 98.81 88 LYS B CA 1
ATOM 2041 C C . LYS B 1 88 ? 17.391 9.344 0.022 1 98.81 88 LYS B C 1
ATOM 2043 O O . LYS B 1 88 ? 18.109 8.375 -0.255 1 98.81 88 LYS B O 1
ATOM 2048 N N . GLN B 1 89 ? 16.297 9.688 -0.58 1 98.62 89 GLN B N 1
ATOM 2049 C CA . GLN B 1 89 ? 15.875 8.891 -1.73 1 98.62 89 GLN B CA 1
ATOM 2050 C C . GLN B 1 89 ? 16.875 9 -2.871 1 98.62 89 GLN B C 1
ATOM 2052 O O . GLN B 1 89 ? 17.188 8 -3.525 1 98.62 89 GLN B O 1
ATOM 2057 N N . LYS B 1 90 ? 17.406 10.148 -3.158 1 98.38 90 LYS B N 1
ATOM 2058 C CA . LYS B 1 90 ? 18.422 10.336 -4.184 1 98.38 90 LYS B CA 1
ATOM 2059 C C . LYS B 1 90 ? 19.672 9.508 -3.881 1 98.38 90 LYS B C 1
ATOM 2061 O O . LYS B 1 90 ? 20.203 8.836 -4.762 1 98.38 90 LYS B O 1
ATOM 2066 N N . THR B 1 91 ? 20.109 9.578 -2.629 1 98.31 91 THR B N 1
ATOM 2067 C CA . THR B 1 91 ? 21.297 8.852 -2.211 1 98.31 91 THR B CA 1
ATOM 2068 C C . THR B 1 91 ? 21.078 7.344 -2.318 1 98.31 91 THR B C 1
ATOM 2070 O O . THR B 1 91 ? 21.969 6.602 -2.721 1 98.31 91 THR B O 1
ATOM 2073 N N . LEU B 1 92 ? 19.906 6.902 -1.978 1 98.75 92 LEU B N 1
ATOM 2074 C CA . LEU B 1 92 ? 19.562 5.488 -2.07 1 98.75 92 LEU B CA 1
ATOM 2075 C C . LEU B 1 92 ? 19.594 5.016 -3.52 1 98.75 92 LEU B C 1
ATOM 2077 O O . LEU B 1 92 ? 20.156 3.963 -3.826 1 98.75 92 LEU B O 1
ATOM 2081 N N . GLU B 1 93 ? 19.047 5.809 -4.387 1 98.12 93 GLU B N 1
ATOM 2082 C CA . GLU B 1 93 ? 18.984 5.477 -5.805 1 98.12 93 GLU B CA 1
ATOM 2083 C C . GLU B 1 93 ? 20.375 5.352 -6.414 1 98.12 93 GLU B C 1
ATOM 2085 O O . GLU B 1 93 ? 20.578 4.555 -7.332 1 98.12 93 GLU B O 1
ATOM 2090 N N . ALA B 1 94 ? 21.281 6.094 -5.945 1 98 94 ALA B N 1
ATOM 2091 C CA . ALA B 1 94 ? 22.641 6.117 -6.488 1 98 94 ALA B CA 1
ATOM 2092 C C . ALA B 1 94 ? 23.516 5.055 -5.828 1 98 94 ALA B C 1
ATOM 2094 O O . ALA B 1 94 ? 24.625 4.77 -6.297 1 98 94 ALA B O 1
ATOM 2095 N N . SER B 1 95 ? 23.016 4.418 -4.812 1 98.44 95 SER B N 1
ATOM 2096 C CA . SER B 1 95 ? 23.844 3.51 -4.02 1 98.44 95 SER B CA 1
ATOM 2097 C C . SER B 1 95 ? 23.922 2.131 -4.668 1 98.44 95 SER B C 1
ATOM 2099 O O . SER B 1 95 ? 23.188 1.842 -5.613 1 98.44 95 SER B O 1
ATOM 2101 N N . THR B 1 96 ? 24.859 1.3 -4.137 1 98.06 96 THR B N 1
ATOM 2102 C CA . THR B 1 96 ? 24.938 -0.103 -4.531 1 98.06 96 THR B CA 1
ATOM 2103 C C . THR B 1 96 ? 23.906 -0.93 -3.756 1 98.06 96 THR B C 1
ATOM 2105 O O . THR B 1 96 ? 23.938 -0.967 -2.525 1 98.06 96 THR B O 1
ATOM 2108 N N . TYR B 1 97 ? 23.062 -1.495 -4.512 1 98.62 97 TYR B N 1
ATOM 2109 C CA . TYR B 1 97 ? 22.047 -2.342 -3.896 1 98.62 97 TYR B CA 1
ATOM 2110 C C . TYR B 1 97 ? 22.656 -3.658 -3.422 1 98.62 97 TYR B C 1
ATOM 2112 O O . TYR B 1 97 ? 23.516 -4.227 -4.086 1 98.62 97 TYR B O 1
ATOM 2120 N N . PRO B 1 98 ? 22.109 -4.125 -2.25 1 98.25 98 PRO B N 1
ATOM 2121 C CA . PRO B 1 98 ? 22.438 -5.531 -1.987 1 98.25 98 PRO B CA 1
ATOM 2122 C C . PRO B 1 98 ? 22.047 -6.449 -3.141 1 98.25 98 PRO B C 1
ATOM 2124 O O . PRO B 1 98 ? 21 -6.262 -3.76 1 98.25 98 PRO B O 1
ATOM 2127 N N . ALA B 1 99 ? 22.844 -7.461 -3.363 1 97.25 99 ALA B N 1
ATOM 2128 C CA . ALA B 1 99 ? 22.641 -8.344 -4.512 1 97.25 99 ALA B CA 1
ATOM 2129 C C . ALA B 1 99 ? 21.234 -8.914 -4.527 1 97.25 99 ALA B C 1
ATOM 2131 O O . ALA B 1 99 ? 20.578 -8.961 -5.574 1 97.25 99 ALA B O 1
ATOM 2132 N N . THR B 1 100 ? 20.75 -9.281 -3.363 1 96.56 100 THR B N 1
ATOM 2133 C CA . THR B 1 100 ? 19.438 -9.891 -3.221 1 96.56 100 THR B CA 1
ATOM 2134 C C . THR B 1 100 ? 18.344 -8.93 -3.668 1 96.56 100 THR B C 1
ATOM 2136 O O . THR B 1 100 ? 17.297 -9.352 -4.16 1 96.56 100 THR B O 1
ATOM 2139 N N . PHE B 1 101 ? 18.609 -7.66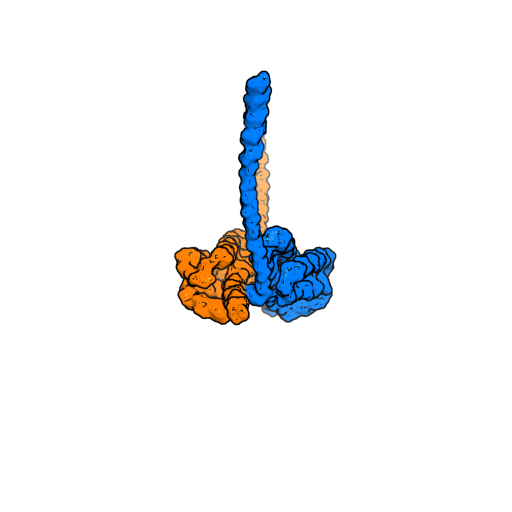4 -3.492 1 98 101 PHE B N 1
ATOM 2140 C CA . PHE B 1 101 ? 17.562 -6.676 -3.697 1 98 101 PHE B CA 1
ATOM 2141 C C . PHE B 1 101 ? 17.859 -5.82 -4.922 1 98 101 PHE B C 1
ATOM 2143 O O . PHE B 1 101 ? 17.172 -4.828 -5.176 1 98 101 PHE B O 1
ATOM 2150 N N . ASP B 1 102 ? 18.922 -6.137 -5.633 1 98 102 ASP B N 1
ATOM 2151 C CA . ASP B 1 102 ? 19.203 -5.469 -6.898 1 98 102 ASP B CA 1
ATOM 2152 C C . ASP B 1 102 ? 18.328 -6.023 -8.016 1 98 102 ASP B C 1
ATOM 2154 O O . ASP B 1 102 ? 18.828 -6.68 -8.938 1 98 102 ASP B O 1
ATOM 2158 N N . LYS B 1 103 ? 17.047 -5.758 -7.883 1 96.56 103 LYS B N 1
ATOM 2159 C CA . LYS B 1 103 ? 16.016 -6.281 -8.773 1 96.56 103 LYS B CA 1
ATOM 2160 C C . LYS B 1 103 ? 15.109 -5.164 -9.297 1 96.56 103 LYS B C 1
ATOM 2162 O O . LYS B 1 103 ? 14.859 -4.18 -8.594 1 96.56 103 LYS B O 1
ATOM 2167 N N . PRO B 1 104 ? 14.586 -5.344 -10.484 1 96.75 104 PRO B N 1
ATOM 2168 C CA . PRO B 1 104 ? 13.695 -4.32 -11.047 1 96.75 104 PRO B CA 1
ATOM 2169 C C . PRO B 1 104 ? 12.477 -4.066 -10.172 1 96.75 104 PRO B C 1
ATOM 2171 O O . PRO B 1 104 ? 11.984 -2.934 -10.102 1 96.75 104 PRO B O 1
ATOM 2174 N N . GLN B 1 105 ? 11.961 -5.105 -9.477 1 95.88 105 GLN B N 1
ATOM 2175 C CA . GLN B 1 105 ? 10.773 -4.969 -8.648 1 95.88 105 GLN B CA 1
ATOM 2176 C C . GLN B 1 105 ? 11.016 -4.02 -7.477 1 95.88 105 GLN B C 1
ATOM 2178 O O . GLN B 1 105 ? 10.125 -3.266 -7.082 1 95.88 105 GLN B O 1
ATOM 2183 N N . ILE B 1 106 ? 12.242 -4.039 -6.941 1 98 106 ILE B N 1
ATOM 2184 C CA . ILE B 1 106 ? 12.617 -3.148 -5.852 1 98 106 ILE B CA 1
ATOM 2185 C C . ILE B 1 106 ? 12.742 -1.718 -6.371 1 98 106 ILE B C 1
ATOM 2187 O O . ILE B 1 106 ? 12.18 -0.788 -5.785 1 98 106 ILE B O 1
ATOM 2191 N N . LYS B 1 107 ? 13.391 -1.562 -7.41 1 98.12 107 LYS B N 1
ATOM 2192 C CA . LYS B 1 107 ? 13.656 -0.239 -7.965 1 98.12 107 LYS B CA 1
ATOM 2193 C C . LYS B 1 107 ? 12.367 0.422 -8.445 1 98.12 107 LYS B C 1
ATOM 2195 O O . LYS B 1 107 ? 12.211 1.64 -8.336 1 98.12 107 LYS B O 1
ATOM 2200 N N . SER B 1 108 ? 11.484 -0.391 -8.984 1 97.06 108 SER B N 1
ATOM 2201 C CA . SER B 1 108 ? 10.188 0.127 -9.422 1 97.06 108 SER B CA 1
ATOM 2202 C C . SER B 1 108 ? 9.398 0.69 -8.25 1 97.06 108 SER B C 1
ATOM 2204 O O . SER B 1 108 ? 8.836 1.784 -8.336 1 97.06 108 SER B O 1
ATOM 2206 N N . ARG B 1 109 ? 9.359 0.013 -7.164 1 97.62 109 ARG B N 1
ATOM 2207 C CA . ARG B 1 109 ? 8.648 0.484 -5.98 1 97.62 109 ARG B CA 1
ATOM 2208 C C . ARG B 1 109 ? 9.312 1.731 -5.402 1 97.62 109 ARG B C 1
ATOM 2210 O O . ARG B 1 109 ? 8.633 2.629 -4.906 1 97.62 109 ARG B O 1
ATOM 2217 N N . GLN B 1 110 ? 10.617 1.731 -5.426 1 98.56 110 GLN B N 1
ATOM 2218 C CA . GLN B 1 110 ? 11.344 2.908 -4.969 1 98.56 110 GLN B CA 1
ATOM 2219 C C . GLN B 1 110 ? 10.984 4.137 -5.797 1 98.56 110 GLN B C 1
ATOM 2221 O O . GLN B 1 110 ? 10.805 5.23 -5.254 1 98.56 110 GLN B O 1
ATOM 2226 N N . LYS B 1 111 ? 10.875 3.971 -7.059 1 98.25 111 LYS B N 1
ATOM 2227 C CA . LYS B 1 111 ? 10.5 5.07 -7.941 1 98.25 111 LYS B CA 1
ATOM 2228 C C . LYS B 1 111 ? 9.102 5.582 -7.625 1 98.25 111 LYS B C 1
ATOM 2230 O O . LYS B 1 111 ? 8.867 6.793 -7.609 1 98.25 111 LYS B O 1
ATOM 2235 N N . VAL B 1 112 ? 8.141 4.621 -7.414 1 97.94 112 VAL B N 1
ATOM 2236 C CA . VAL B 1 112 ? 6.781 5.008 -7.055 1 97.94 112 VAL B CA 1
ATOM 2237 C C . VAL B 1 112 ? 6.793 5.793 -5.746 1 97.94 112 VAL B C 1
ATOM 2239 O O . VAL B 1 112 ? 6.113 6.816 -5.625 1 97.94 112 VAL B O 1
ATOM 2242 N N . PHE B 1 113 ? 7.594 5.34 -4.781 1 98.75 113 PHE B N 1
ATOM 2243 C CA . PHE B 1 113 ? 7.734 6.035 -3.506 1 98.75 113 PHE B CA 1
ATOM 2244 C C . PHE B 1 113 ? 8.266 7.449 -3.715 1 98.75 113 PHE B C 1
ATOM 2246 O O . PHE B 1 113 ? 7.723 8.406 -3.16 1 98.75 113 PHE B O 1
ATOM 2253 N N . LYS B 1 114 ? 9.242 7.617 -4.535 1 98.75 114 LYS B N 1
ATOM 2254 C CA . LYS B 1 114 ? 9.797 8.922 -4.875 1 98.75 114 LYS B CA 1
ATOM 2255 C C . LYS B 1 114 ? 8.727 9.844 -5.453 1 98.75 114 LYS B C 1
ATOM 2257 O O . LYS B 1 114 ? 8.648 11.016 -5.086 1 98.75 114 LYS B O 1
ATOM 2262 N N . THR B 1 115 ? 7.93 9.312 -6.316 1 98.56 115 THR B N 1
ATOM 2263 C CA . THR B 1 115 ? 6.855 10.086 -6.93 1 98.56 115 THR B CA 1
ATOM 2264 C C . THR B 1 115 ? 5.938 10.672 -5.863 1 98.56 115 THR B C 1
ATOM 2266 O O . THR B 1 115 ? 5.559 11.844 -5.941 1 98.56 115 THR B O 1
ATOM 2269 N N . TYR B 1 116 ? 5.668 9.93 -4.867 1 98.62 116 TYR B N 1
ATOM 2270 C CA . TYR B 1 116 ? 4.723 10.391 -3.857 1 98.62 116 TYR B CA 1
ATOM 2271 C C . TYR B 1 116 ? 5.395 11.344 -2.877 1 98.62 116 TYR B C 1
ATOM 2273 O O . TYR B 1 116 ? 4.742 12.219 -2.307 1 98.62 116 TYR B O 1
ATOM 2281 N N . ILE B 1 117 ? 6.738 11.188 -2.668 1 98.88 117 ILE B N 1
ATOM 2282 C CA . ILE B 1 117 ? 7.461 12.203 -1.91 1 98.88 117 ILE B CA 1
ATOM 2283 C C . ILE B 1 117 ? 7.332 13.562 -2.607 1 98.88 117 ILE B C 1
ATOM 2285 O O . ILE B 1 117 ? 6.996 14.562 -1.974 1 98.88 117 ILE B O 1
ATOM 2289 N N . LEU B 1 118 ? 7.531 13.547 -3.875 1 98.81 118 LEU B N 1
ATOM 2290 C CA . LEU B 1 118 ? 7.5 14.781 -4.652 1 98.81 118 LEU B CA 1
ATOM 2291 C C . LEU B 1 118 ? 6.082 15.344 -4.715 1 98.81 118 LEU B C 1
ATOM 2293 O O . LEU B 1 118 ? 5.895 16.562 -4.656 1 98.81 118 LEU B O 1
ATOM 2297 N N . LYS B 1 119 ? 5.117 14.477 -4.844 1 98.56 119 LYS B N 1
ATOM 2298 C CA . LYS B 1 119 ? 3.73 14.922 -4.797 1 98.56 119 LYS B CA 1
ATOM 2299 C C . LYS B 1 119 ? 3.426 15.633 -3.479 1 98.56 119 LYS B C 1
ATOM 2301 O O . LYS B 1 119 ? 2.773 16.672 -3.465 1 98.56 119 LYS B O 1
ATOM 2306 N N . THR B 1 120 ? 3.875 15.055 -2.402 1 98.56 120 THR B N 1
ATOM 2307 C CA . THR B 1 120 ? 3.654 15.633 -1.084 1 98.56 120 THR B CA 1
ATOM 2308 C C . THR B 1 120 ? 4.34 17 -0.973 1 98.56 120 THR B C 1
ATOM 2310 O O . THR B 1 120 ? 3.77 17.938 -0.424 1 98.56 120 THR B O 1
ATOM 2313 N N . LYS B 1 121 ? 5.523 17.078 -1.521 1 98.56 121 LYS B N 1
ATOM 2314 C CA . LYS B 1 121 ? 6.215 18.375 -1.556 1 98.56 121 LYS B CA 1
ATOM 2315 C C . LYS B 1 121 ? 5.379 19.422 -2.277 1 98.56 121 LYS B C 1
ATOM 2317 O O . LYS B 1 121 ? 5.223 20.547 -1.788 1 98.56 121 LYS B O 1
ATOM 2322 N N . GLY B 1 122 ? 4.914 19.078 -3.432 1 98.06 122 GLY B N 1
ATOM 2323 C CA . GLY B 1 122 ? 4.062 19.984 -4.172 1 98.06 122 GLY B CA 1
ATOM 2324 C C . GLY B 1 122 ? 2.84 20.438 -3.393 1 98.06 122 GLY B C 1
ATOM 2325 O O . GLY B 1 122 ? 2.512 21.625 -3.363 1 98.06 122 GLY B O 1
ATOM 2326 N N . ASN B 1 123 ? 2.166 19.453 -2.766 1 97.38 123 ASN B N 1
ATOM 2327 C CA . ASN B 1 123 ? 0.958 19.75 -2.008 1 97.38 123 ASN B CA 1
ATOM 2328 C C . ASN B 1 123 ? 1.258 20.656 -0.812 1 97.38 123 ASN B C 1
ATOM 2330 O O . ASN B 1 123 ? 0.429 21.484 -0.428 1 97.38 123 ASN B O 1
ATOM 2334 N N . LEU B 1 124 ? 2.406 20.453 -0.236 1 97.06 124 LEU B N 1
ATOM 2335 C CA . LEU B 1 124 ? 2.834 21.344 0.837 1 97.06 124 LEU B CA 1
ATOM 2336 C C . LEU B 1 124 ? 3 22.781 0.324 1 97.06 124 LEU B C 1
ATOM 2338 O O . LEU B 1 124 ? 2.572 23.734 0.979 1 97.06 124 LEU B O 1
ATOM 2342 N N . GLU B 1 125 ? 3.574 22.891 -0.801 1 95.38 125 GLU B N 1
ATOM 2343 C CA . GLU B 1 125 ? 3.807 24.203 -1.412 1 95.38 125 GLU B CA 1
ATOM 2344 C C . GLU B 1 125 ? 2.49 24.906 -1.717 1 95.38 125 GLU B C 1
ATOM 2346 O O . GLU B 1 125 ? 2.357 26.109 -1.48 1 95.38 125 GLU B O 1
ATOM 2351 N N . TYR B 1 126 ? 1.552 24.172 -2.197 1 94.12 126 TYR B N 1
ATOM 2352 C CA . TYR B 1 126 ? 0.286 24.766 -2.621 1 94.12 126 TYR B CA 1
ATOM 2353 C C . TYR B 1 126 ? -0.73 24.734 -1.484 1 94.12 126 TYR B C 1
ATOM 2355 O O . TYR B 1 126 ? -1.861 25.203 -1.647 1 94.12 126 TYR B O 1
ATOM 2363 N N . ARG B 1 127 ? -0.359 24.156 -0.405 1 91.69 127 ARG B N 1
ATOM 2364 C CA . ARG B 1 127 ? -1.183 24.094 0.799 1 91.69 127 ARG B CA 1
ATOM 2365 C C . ARG B 1 127 ? -2.527 23.438 0.513 1 91.69 127 ARG B C 1
ATOM 2367 O O . ARG B 1 127 ? -3.572 23.953 0.925 1 91.69 127 ARG B O 1
ATOM 2374 N N . SER B 1 128 ? -2.465 22.453 -0.257 1 93 128 SER B N 1
ATOM 2375 C CA . SER B 1 128 ? -3.68 21.734 -0.619 1 93 128 SER B CA 1
ATOM 2376 C C . SER B 1 128 ? -3.422 20.234 -0.732 1 93 128 SER B C 1
ATOM 2378 O O . SER B 1 128 ? -2.457 19.812 -1.374 1 93 128 SER B O 1
ATOM 2380 N N . GLY B 1 129 ? -4.266 19.469 0.012 1 93.94 129 GLY B N 1
ATOM 2381 C CA . GLY B 1 129 ? -4.219 18.016 -0.167 1 93.94 129 GLY B CA 1
ATOM 2382 C C . GLY B 1 129 ? -3.02 17.375 0.498 1 93.94 129 GLY B C 1
ATOM 2383 O O . GLY B 1 129 ? -2.582 16.297 0.086 1 93.94 129 GLY B O 1
ATOM 2384 N N . THR B 1 130 ? -2.459 18.016 1.5 1 95.69 130 THR B N 1
ATOM 2385 C CA . THR B 1 130 ? -1.205 17.562 2.084 1 95.69 130 THR B CA 1
ATOM 2386 C C . THR B 1 130 ? -1.408 16.25 2.842 1 95.69 130 THR B C 1
ATOM 2388 O O . THR B 1 130 ? -0.594 15.336 2.732 1 95.69 130 THR B O 1
ATOM 2391 N N . LYS B 1 131 ? -2.482 16.156 3.543 1 94.56 131 LYS B N 1
ATOM 2392 C CA . LYS B 1 131 ? -2.729 14.914 4.285 1 94.56 131 LYS B CA 1
ATOM 2393 C C . LYS B 1 131 ? -2.895 13.727 3.336 1 94.56 131 LYS B C 1
ATOM 2395 O O . LYS B 1 131 ? -2.279 12.68 3.535 1 94.56 131 LYS B O 1
ATOM 2400 N N . ALA B 1 132 ? -3.67 13.961 2.305 1 94.69 132 ALA B N 1
ATOM 2401 C CA . ALA B 1 132 ? -3.93 12.891 1.346 1 94.69 132 ALA B CA 1
ATOM 2402 C C . ALA B 1 132 ? -2.639 12.43 0.677 1 94.69 132 ALA B C 1
ATOM 2404 O O . ALA B 1 132 ? -2.385 11.227 0.567 1 94.69 132 ALA B O 1
ATOM 2405 N N . SER B 1 133 ? -1.858 13.328 0.276 1 97.19 133 SER B N 1
ATOM 2406 C CA . SER B 1 133 ? -0.615 12.961 -0.392 1 97.19 133 SER B CA 1
ATOM 2407 C C . SER B 1 133 ? 0.358 12.297 0.579 1 97.19 133 SER B C 1
ATOM 2409 O O . SER B 1 133 ? 1.126 11.414 0.191 1 97.19 133 SER B O 1
ATOM 2411 N N . THR B 1 134 ? 0.329 12.688 1.832 1 97.81 134 THR B N 1
ATOM 2412 C CA . THR B 1 134 ? 1.165 12.055 2.848 1 97.81 134 THR B CA 1
ATOM 2413 C C . THR B 1 134 ? 0.754 10.602 3.061 1 97.81 134 THR B C 1
ATOM 2415 O O . THR B 1 134 ? 1.607 9.719 3.141 1 97.81 134 THR B O 1
ATOM 2418 N N . ILE B 1 135 ? -0.503 10.391 3.084 1 97.06 135 ILE B N 1
ATOM 2419 C CA . ILE B 1 135 ? -1.014 9.031 3.248 1 97.06 135 ILE B CA 1
ATOM 2420 C C . ILE B 1 135 ? -0.609 8.18 2.045 1 97.06 135 ILE B C 1
ATOM 2422 O O . ILE B 1 135 ? -0.143 7.051 2.205 1 97.06 135 ILE B O 1
ATOM 2426 N N . GLU B 1 136 ? -0.742 8.719 0.87 1 97.19 136 GLU B N 1
ATOM 2427 C CA . GLU B 1 136 ? -0.331 8.008 -0.338 1 97.19 136 GLU B CA 1
ATOM 2428 C C . GLU B 1 136 ? 1.161 7.691 -0.309 1 97.19 136 GLU B C 1
ATOM 2430 O O . GLU B 1 136 ? 1.58 6.621 -0.762 1 97.19 136 GLU B O 1
ATOM 2435 N N . MET B 1 137 ? 1.932 8.578 0.197 1 98.44 137 MET B N 1
ATOM 2436 C CA . MET B 1 137 ? 3.371 8.367 0.328 1 98.44 137 MET B CA 1
ATOM 2437 C C . MET B 1 137 ? 3.67 7.215 1.276 1 98.44 137 MET B C 1
ATOM 2439 O O . MET B 1 137 ? 4.512 6.363 0.98 1 98.44 137 MET B O 1
ATOM 2443 N N . ILE B 1 138 ? 2.934 7.18 2.334 1 98.25 138 ILE B N 1
ATOM 2444 C CA . ILE B 1 138 ? 3.141 6.125 3.318 1 98.25 138 ILE B CA 1
ATOM 2445 C C . ILE B 1 138 ? 2.727 4.777 2.727 1 98.25 138 ILE B C 1
ATOM 2447 O O . ILE B 1 138 ? 3.414 3.771 2.918 1 98.25 138 ILE B O 1
ATOM 2451 N N . ASP B 1 139 ? 1.658 4.793 2.01 1 97.31 139 ASP B N 1
ATOM 2452 C CA . ASP B 1 139 ? 1.229 3.566 1.347 1 97.31 139 ASP B CA 1
ATOM 2453 C C . ASP B 1 139 ? 2.285 3.074 0.362 1 97.31 139 ASP B C 1
ATOM 2455 O O . ASP B 1 139 ? 2.568 1.876 0.292 1 97.31 139 ASP B O 1
ATOM 2459 N N . ALA B 1 140 ? 2.828 3.984 -0.398 1 98.12 140 ALA B N 1
ATOM 2460 C CA . ALA B 1 140 ? 3.875 3.625 -1.351 1 98.12 140 ALA B CA 1
ATOM 2461 C C . ALA B 1 140 ? 5.117 3.107 -0.63 1 98.12 140 ALA B C 1
ATOM 2463 O O . ALA B 1 140 ? 5.758 2.158 -1.087 1 98.12 140 ALA B O 1
ATOM 2464 N N . TYR B 1 141 ? 5.465 3.736 0.458 1 98.62 141 TYR B N 1
ATOM 2465 C CA . TYR B 1 141 ? 6.582 3.305 1.292 1 98.62 141 TYR B CA 1
ATOM 2466 C C . TYR B 1 141 ? 6.359 1.889 1.811 1 98.62 141 TYR B C 1
ATOM 2468 O O . TYR B 1 141 ? 7.273 1.063 1.792 1 98.62 141 TYR B O 1
ATOM 2476 N N . ASN B 1 142 ? 5.152 1.621 2.25 1 97.56 142 ASN B N 1
ATOM 2477 C CA . ASN B 1 142 ? 4.82 0.298 2.768 1 97.56 142 ASN B CA 1
ATOM 2478 C C . ASN B 1 142 ? 4.875 -0.763 1.673 1 97.56 142 ASN B C 1
ATOM 2480 O O . ASN B 1 142 ? 5.301 -1.894 1.919 1 97.56 142 ASN B O 1
ATOM 2484 N N . ALA B 1 143 ? 4.422 -0.391 0.478 1 97.31 143 ALA B N 1
ATOM 2485 C CA . ALA B 1 143 ? 4.555 -1.304 -0.655 1 97.31 143 ALA B CA 1
ATOM 2486 C C . ALA B 1 143 ? 6.02 -1.584 -0.967 1 97.31 143 ALA B C 1
ATOM 2488 O O . ALA B 1 143 ? 6.383 -2.711 -1.308 1 97.31 143 ALA B O 1
ATOM 2489 N N . PHE B 1 144 ? 6.91 -0.588 -0.851 1 98.38 144 PHE B N 1
ATOM 2490 C CA . PHE B 1 144 ? 8.352 -0.712 -1.034 1 98.38 144 PHE B CA 1
ATOM 2491 C C . PHE B 1 144 ? 8.945 -1.668 -0.007 1 98.38 144 PHE B C 1
ATOM 2493 O O . PHE B 1 144 ? 9.664 -2.604 -0.365 1 98.38 144 PHE B O 1
ATOM 2500 N N . ARG B 1 145 ? 8.547 -1.527 1.185 1 97.62 145 ARG B N 1
ATOM 2501 C CA . ARG B 1 145 ? 9 -2.396 2.266 1 97.62 145 ARG B CA 1
ATOM 2502 C C . ARG B 1 145 ? 8.508 -3.824 2.066 1 97.62 145 ARG B C 1
ATOM 2504 O O . ARG B 1 145 ? 9.258 -4.781 2.248 1 97.62 145 ARG B O 1
ATOM 2511 N N . ASN B 1 146 ? 7.273 -3.953 1.639 1 96.56 146 ASN B N 1
ATOM 2512 C CA . ASN B 1 146 ? 6.695 -5.277 1.429 1 96.56 146 ASN B CA 1
ATOM 2513 C C . ASN B 1 146 ? 7.426 -6.035 0.323 1 96.56 146 ASN B C 1
ATOM 2515 O O . ASN B 1 146 ? 7.496 -7.266 0.352 1 96.56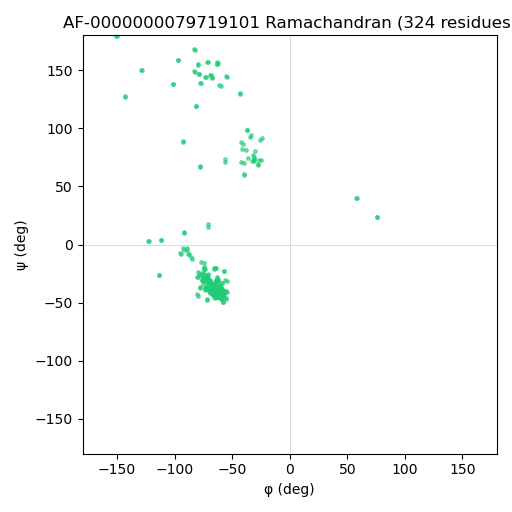 146 ASN B O 1
ATOM 2519 N N . GLN B 1 147 ? 7.938 -5.273 -0.622 1 97.06 147 GLN B N 1
ATOM 2520 C CA . GLN B 1 147 ? 8.617 -5.926 -1.739 1 97.06 147 GLN B CA 1
ATOM 2521 C C . GLN B 1 147 ? 9.859 -6.672 -1.269 1 97.06 147 GLN B C 1
ATOM 2523 O O . GLN B 1 147 ? 10.219 -7.707 -1.836 1 97.06 147 GLN B O 1
ATOM 2528 N N . PHE B 1 148 ? 10.516 -6.203 -0.24 1 97.62 148 PHE B N 1
ATOM 2529 C CA . PHE B 1 148 ? 11.641 -6.949 0.324 1 97.62 148 PHE B CA 1
ATOM 2530 C C . PHE B 1 148 ? 11.172 -8.297 0.855 1 97.62 148 PHE B C 1
ATOM 2532 O O . PHE B 1 148 ? 11.836 -9.312 0.641 1 97.62 148 PHE B O 1
ATOM 2539 N N . ASN B 1 149 ? 10.039 -8.281 1.552 1 95.75 149 ASN B N 1
ATOM 2540 C CA . ASN B 1 149 ? 9.469 -9.516 2.086 1 95.75 149 ASN B CA 1
ATOM 2541 C C . ASN B 1 149 ? 9.133 -10.5 0.976 1 95.75 149 ASN B C 1
ATOM 2543 O O . ASN B 1 149 ? 9.414 -11.695 1.099 1 95.75 149 ASN B O 1
ATOM 2547 N N . VAL B 1 150 ? 8.594 -9.984 -0.065 1 95.25 150 VAL B N 1
ATOM 2548 C CA . VAL B 1 150 ? 8.211 -10.82 -1.196 1 95.25 150 VAL B CA 1
ATOM 2549 C C . VAL B 1 150 ? 9.445 -11.5 -1.778 1 95.25 150 VAL B C 1
ATOM 2551 O O . VAL B 1 150 ? 9.422 -12.703 -2.076 1 95.25 150 VAL B O 1
ATOM 2554 N N . ILE B 1 151 ? 10.539 -10.758 -1.947 1 95.25 151 ILE B N 1
ATOM 2555 C CA . ILE B 1 151 ? 11.758 -11.273 -2.564 1 95.25 151 ILE B CA 1
ATOM 2556 C C . ILE B 1 151 ? 12.336 -12.398 -1.708 1 95.25 151 ILE B C 1
ATOM 2558 O O . ILE B 1 151 ? 12.656 -13.477 -2.219 1 95.25 151 ILE B O 1
ATOM 2562 N N . VAL B 1 152 ? 12.383 -12.188 -0.442 1 94.5 152 VAL B N 1
ATOM 2563 C CA . VAL B 1 152 ? 13.047 -13.18 0.394 1 94.5 152 VAL B CA 1
ATOM 2564 C C . VAL B 1 152 ? 12.133 -14.398 0.559 1 94.5 152 VAL B C 1
ATOM 2566 O O . VAL B 1 152 ? 12.617 -15.531 0.684 1 94.5 152 VAL B O 1
ATOM 2569 N N . ASN B 1 153 ? 10.836 -14.188 0.526 1 90.5 153 ASN B N 1
ATOM 2570 C CA . ASN B 1 153 ? 9.898 -15.305 0.631 1 90.5 153 ASN B CA 1
ATOM 2571 C C . ASN B 1 153 ? 9.883 -16.141 -0.64 1 90.5 153 ASN B C 1
ATOM 2573 O O . ASN B 1 153 ? 9.539 -17.328 -0.603 1 90.5 153 ASN B O 1
ATOM 2577 N N . SER B 1 154 ? 10.141 -15.5 -1.735 1 87.25 154 SER B N 1
ATOM 2578 C CA . SER B 1 154 ? 10.195 -16.219 -3.008 1 87.25 154 SER B CA 1
ATOM 2579 C C . SER B 1 154 ? 11.445 -17.078 -3.104 1 87.25 154 SER B C 1
ATOM 2581 O O . SER B 1 154 ? 11.422 -18.141 -3.744 1 87.25 154 SER B O 1
ATOM 2583 N N . GLN B 1 155 ? 12.484 -16.656 -2.648 1 79.5 155 GLN B N 1
ATOM 2584 C CA . GLN B 1 155 ? 13.711 -17.453 -2.641 1 79.5 155 GLN B CA 1
ATOM 2585 C C . GLN B 1 155 ? 13.562 -18.688 -1.771 1 79.5 155 GLN B C 1
ATOM 2587 O O . GLN B 1 155 ? 14.086 -19.75 -2.107 1 79.5 155 GLN B O 1
ATOM 2592 N N . LEU B 1 156 ? 12.812 -18.594 -0.799 1 67.56 156 LEU B N 1
ATOM 2593 C CA . LEU B 1 156 ? 12.547 -19.719 0.083 1 67.56 156 LEU B CA 1
ATOM 2594 C C . LEU B 1 156 ? 11.727 -20.781 -0.633 1 67.56 156 LEU B C 1
ATOM 2596 O O . LEU B 1 156 ? 11.969 -21.984 -0.463 1 67.56 156 LEU B O 1
ATOM 2600 N N . ASP B 1 157 ? 10.859 -20.375 -1.376 1 65.31 157 ASP B N 1
ATOM 2601 C CA . ASP B 1 157 ? 10.016 -21.281 -2.133 1 65.31 157 ASP B CA 1
ATOM 2602 C C . ASP B 1 157 ? 10.828 -22.094 -3.139 1 65.31 157 ASP B C 1
ATOM 2604 O O . ASP B 1 157 ? 10.625 -23.297 -3.293 1 65.31 157 ASP B O 1
ATOM 2608 N N . THR B 1 158 ? 11.734 -21.422 -3.717 1 61.81 158 THR B N 1
ATOM 2609 C CA . THR B 1 158 ? 12.562 -22.094 -4.715 1 61.81 158 THR B CA 1
ATOM 2610 C C . THR B 1 158 ? 13.469 -23.125 -4.055 1 61.81 158 THR B C 1
ATOM 2612 O O . THR B 1 158 ? 13.656 -24.219 -4.586 1 61.81 158 THR B O 1
ATOM 2615 N N . THR B 1 159 ? 13.945 -22.766 -2.945 1 57.78 159 THR B N 1
ATOM 2616 C CA . THR B 1 159 ? 14.836 -23.688 -2.254 1 57.78 159 THR B CA 1
ATOM 2617 C C . THR B 1 159 ? 14.078 -24.922 -1.771 1 57.78 159 THR B C 1
ATOM 2619 O O . THR B 1 159 ? 14.602 -26.031 -1.813 1 57.78 159 THR B O 1
ATOM 2622 N N . LEU B 1 160 ? 12.867 -24.641 -1.368 1 53.34 160 LEU B N 1
ATOM 2623 C CA . LEU B 1 160 ? 12.039 -25.75 -0.877 1 53.34 160 LEU B CA 1
ATOM 2624 C C . LEU B 1 160 ? 11.641 -26.672 -2.018 1 53.34 160 LEU B C 1
ATOM 2626 O O . LEU B 1 160 ? 11.578 -27.891 -1.836 1 53.34 160 LEU B O 1
ATOM 2630 N N . ILE B 1 161 ? 11.469 -26.141 -3.18 1 52.31 161 ILE B N 1
ATOM 2631 C CA . ILE B 1 161 ? 11.109 -26.922 -4.352 1 52.31 161 ILE B CA 1
ATOM 2632 C C . ILE B 1 161 ? 12.32 -27.719 -4.828 1 52.31 161 ILE B C 1
ATOM 2634 O O . ILE B 1 161 ? 12.188 -28.891 -5.211 1 52.31 161 ILE B O 1
ATOM 2638 N N . LEU B 1 162 ? 13.523 -27.125 -4.75 1 53.59 162 LEU B N 1
ATOM 2639 C CA . LEU B 1 162 ? 14.727 -27.812 -5.227 1 53.59 162 LEU B CA 1
ATOM 2640 C C . LEU B 1 162 ? 15.18 -28.859 -4.223 1 53.59 162 LEU B C 1
ATOM 2642 O O . LEU B 1 162 ? 15.852 -29.828 -4.59 1 53.59 162 LEU B O 1
ATOM 2646 N N . SER B 1 163 ? 14.867 -28.672 -3.08 1 51.88 163 SER B N 1
ATOM 2647 C CA . SER B 1 163 ? 15.289 -29.641 -2.076 1 51.88 163 SER B CA 1
ATOM 2648 C C . SER B 1 163 ? 14.312 -30.812 -1.988 1 51.88 163 SER B C 1
ATOM 2650 O O . SER B 1 163 ? 14.578 -31.797 -1.298 1 51.88 163 SER B O 1
ATOM 2652 N N . GLU B 1 164 ? 13.227 -30.734 -2.539 1 45.09 164 GLU B N 1
ATOM 2653 C CA . GLU B 1 164 ? 12.414 -31.938 -2.607 1 45.09 164 GLU B CA 1
ATOM 2654 C C . GLU B 1 164 ? 12.766 -32.781 -3.84 1 45.09 164 GLU B C 1
ATOM 2656 O O . GLU B 1 164 ? 13.102 -32.219 -4.891 1 45.09 164 GLU B O 1
#

Secondary structure (DSSP, 8-state):
-HHHHHHHHHHHHTTS----------------PPPGGGSPPPPPPPHHHHHHHTT-HHHHHHHHHHHGGGG--SHHHHHHHHHHHHHHHHHHHHSPPPGGG-SHHHHHHHHHHHHHHHHHHHHHHHTSSHHHHHHHHHHHHHHHHHHHHHHHHHHHHHHHHHT-/-HHHHHHHHHHHGGGS----------------PPPGGGSPPPPPPPHHHHHHHTT-HHHHHHHHHHHGGGG--SHHHHHHHHHHHHHHHHHHHHSPPPGGG-SHHHHHHHHHHHHHHHHHHHHHHHTSSHHHHHHHHHHHHHHHHHHHHHHHHHHHHHHHHHT-

Nearest PDB structures (foldseek):
  4er9-assembly1_A  TM=7.283E-01  e=2.586E-01  Salmonella enterica subsp. enterica serovar Typhimurium
  9ivk-assembly1_A  TM=6.470E-01  e=2.223E-01  artificial sequences
  7lsn-assembly1_C  TM=4.250E-01  e=1.642E-01  Escherichia coli
  4jea-assembly1_A  TM=4.321E-01  e=2.113E-01  Escherichia coli
  4rwa-assembly1_A  TM=4.250E-01  e=3.500E-01  Escherichia coli

Radius of gyration: 30.81 Å; Cα contacts (8 Å, |Δi|>4): 266; chains: 2; bounding box: 50×111×103 Å

InterPro domains:
  IPR000488 Death domain [PS50017] (36-89)

Sequence (328 aa):
MGRILFYLIVFILLGSCKQQASTEAVIEKAEEFFSVDSLPKPNEINDQALTILKEWQEFNGLETTFESLYRVANREDLELVIEDLIEKQKTLEASTYPATFDKPQIKSRQKVFKTYILKTKGNLEYRSGTKASTIEMIDAYNAFRNQFNVIVNSQLDTTLILSEMGRILFYLIVFILLGSCKQQASTEAVIEKAEEFFSVDSLPKPNEINDQALTILKEWQEFNGLETTFESLYRVANREDLELVIEDLIEKQKTLEASTYPATFDKPQIKSRQKVFKTYILKTKGNLEYRSGTKASTIEMIDAYNAFRNQFNVIVNSQLDTTLILSE

pLDDT: mean 84.45, std 21.22, range [32.53, 98.88]

Solvent-accessible surface area (backbone atoms only — not comparable to full-atom values): 18532 Å² total; per-residue (Å²): 119,65,70,62,51,52,59,54,54,59,61,61,63,70,63,64,72,64,68,73,68,73,69,68,69,70,68,70,71,71,74,75,75,77,64,50,82,24,50,82,75,81,66,81,66,44,70,73,42,44,64,60,46,72,73,36,60,47,57,50,52,35,52,56,49,56,58,50,59,71,68,44,84,45,64,70,48,44,51,51,47,48,54,49,45,52,52,30,51,52,52,38,71,73,47,85,61,57,76,93,57,63,40,72,72,49,52,52,31,48,50,53,24,49,51,27,50,52,48,25,50,50,17,55,75,68,67,47,64,39,67,62,31,45,47,51,24,50,48,31,44,34,48,38,48,45,47,44,41,27,53,54,37,44,53,50,51,52,51,54,57,67,71,98,118,65,71,64,50,51,58,53,55,61,61,61,65,70,62,65,74,65,71,73,69,72,70,68,68,70,69,69,71,71,73,74,73,76,66,50,81,24,48,81,74,81,65,84,66,44,69,74,42,45,64,60,45,72,74,36,63,47,56,49,53,35,51,56,49,57,57,48,58,69,68,44,85,45,65,70,49,43,50,51,48,48,54,49,45,52,51,30,50,52,51,37,70,71,48,87,61,57,77,91,58,62,41,71,72,49,53,52,32,49,51,55,23,49,53,27,49,53,48,25,50,51,17,55,73,67,67,46,64,39,67,60,30,46,48,52,24,49,47,32,45,34,49,37,49,44,46,45,41,28,53,55,37,43,54,49,52,52,52,56,58,67,72,96